Protein AF-A0A955ABB4-F1 (afdb_monomer)

Solvent-accessible surface area (backbone atoms only — not comparable to full-atom values): 10136 Å² total; per-residue (Å²): 139,84,82,80,80,80,77,80,78,90,58,86,78,62,59,58,61,59,52,51,52,52,50,52,53,51,53,52,53,27,60,78,69,73,53,79,80,78,79,90,65,92,52,73,69,40,54,40,47,53,31,38,75,61,35,61,40,72,63,52,74,65,59,46,48,54,60,71,69,53,81,56,95,56,49,65,59,53,50,52,52,42,53,72,68,35,80,91,29,33,62,46,25,9,51,37,50,14,54,54,48,41,36,71,63,38,44,88,63,53,42,76,49,98,84,48,67,30,29,56,68,18,31,33,52,42,37,24,56,36,50,57,65,65,54,56,64,70,56,55,50,50,45,34,79,66,44,67,62,29,22,43,78,92,46,80,62,54,25,22,40,21,19,43,49,39,39,56,38,67,74,62,78,54,76,85,126

Secondary structure (DSSP, 8-state):
------PPP--TTTHHHHHHHHHHHHHHHHHHTTPPPPPP--SHHHHHHHHHHHHSSPPPHHHHHHHHH---TTHHHHHHHHHHH-TTTHHHHHHHHHHHHHHHHHTTTTT-STT----HHHHHHHHHHHHHTT--HHHHHHHHHH--SBSSTTSTTB-TTHHHHHHHHHHHT----

Sequence (177 aa):
MSVSARAASPAVASENAQVELINTAMEQQWKELGLVPSPVEDGPKWCRRVFLDLIGRIPTFEEMREFAQDRDSKKREKLVDRLLNDPRYTEEFAEHWATLWSNVLIGRSGGNNRRSLINREGMGKYLRDCFARNKPYNQMVFELVTATGSTKPGEENFNGATNFLADKVNEENGTLA

Structure (mmCIF, N/CA/C/O backbone):
data_AF-A0A955ABB4-F1
#
_entry.id   AF-A0A955ABB4-F1
#
loop_
_atom_site.group_PDB
_atom_site.id
_atom_site.type_symbol
_atom_site.label_atom_id
_atom_site.label_alt_id
_atom_site.label_comp_id
_atom_site.label_asym_id
_atom_site.label_entity_id
_atom_site.label_seq_id
_atom_site.pdbx_PDB_ins_code
_atom_site.Cartn_x
_atom_site.Cartn_y
_atom_site.Cartn_z
_atom_site.occupancy
_atom_site.B_iso_or_equiv
_atom_site.auth_seq_id
_atom_site.auth_comp_id
_atom_site.auth_asym_id
_atom_site.auth_atom_id
_atom_site.pdbx_PDB_model_num
ATOM 1 N N . MET A 1 1 ? -17.663 -32.321 -20.541 1.00 37.41 1 MET A N 1
ATOM 2 C CA . MET A 1 1 ? -16.952 -31.055 -20.270 1.00 37.41 1 MET A CA 1
ATOM 3 C C . MET A 1 1 ? -17.284 -30.647 -18.846 1.00 37.41 1 MET A C 1
ATOM 5 O O . MET A 1 1 ? -18.391 -30.196 -18.598 1.00 37.41 1 MET A O 1
ATOM 9 N N . SER A 1 2 ? -16.393 -30.964 -17.907 1.00 29.23 2 SER A N 1
ATOM 10 C CA . SER A 1 2 ? -16.597 -30.741 -16.473 1.00 29.23 2 SER A CA 1
ATOM 11 C C . SER A 1 2 ? -15.983 -29.395 -16.099 1.00 29.23 2 SER A C 1
ATOM 13 O O . SER A 1 2 ? -14.775 -29.214 -16.249 1.00 29.23 2 SER A O 1
ATOM 15 N N . VAL A 1 3 ? -16.811 -28.438 -15.684 1.00 31.92 3 VAL A N 1
ATOM 16 C CA . VAL A 1 3 ? -16.348 -27.162 -15.131 1.00 31.92 3 VAL A CA 1
ATOM 17 C C . VAL A 1 3 ? -16.046 -27.412 -13.658 1.00 31.92 3 VAL A C 1
ATOM 19 O O . VAL A 1 3 ? -16.949 -27.611 -12.851 1.00 31.92 3 VAL A O 1
ATOM 22 N N . SER A 1 4 ? -14.755 -27.471 -13.340 1.00 29.64 4 SER A N 1
ATOM 23 C CA . SER A 1 4 ? -14.248 -27.623 -11.979 1.00 29.64 4 SER A CA 1
ATOM 24 C C . SER A 1 4 ? -14.640 -26.403 -11.142 1.00 29.64 4 SER A C 1
ATOM 26 O O . SER A 1 4 ? -14.245 -25.276 -11.446 1.00 29.64 4 SER A O 1
ATOM 28 N N . ALA A 1 5 ? -15.441 -26.630 -10.102 1.00 33.41 5 ALA A N 1
ATOM 29 C CA . ALA A 1 5 ? -15.767 -25.636 -9.093 1.00 33.41 5 ALA A CA 1
ATOM 30 C C . ALA A 1 5 ? -14.498 -25.292 -8.298 1.00 33.41 5 ALA A C 1
ATOM 32 O O . ALA A 1 5 ? -13.888 -26.153 -7.664 1.00 33.41 5 ALA A O 1
ATOM 33 N N . ARG A 1 6 ? -14.086 -24.022 -8.343 1.00 31.69 6 ARG A N 1
ATOM 34 C CA . ARG A 1 6 ? -12.966 -23.500 -7.556 1.00 31.69 6 ARG A CA 1
ATOM 35 C C . ARG A 1 6 ? -13.370 -23.523 -6.081 1.00 31.69 6 ARG A C 1
ATOM 37 O O . ARG A 1 6 ? -14.250 -22.771 -5.672 1.00 31.69 6 ARG A O 1
ATOM 44 N N . ALA A 1 7 ? -12.755 -24.419 -5.313 1.00 30.16 7 ALA A N 1
ATOM 45 C CA . ALA A 1 7 ? -12.926 -24.509 -3.870 1.00 30.16 7 ALA A CA 1
ATOM 46 C C . ALA A 1 7 ? -12.640 -23.145 -3.221 1.00 30.16 7 ALA A C 1
ATOM 48 O O . ALA A 1 7 ? -11.604 -22.531 -3.481 1.00 30.16 7 ALA A O 1
ATOM 49 N N . ALA A 1 8 ? -13.575 -22.668 -2.400 1.00 32.88 8 ALA A N 1
ATOM 50 C CA . ALA A 1 8 ? -13.353 -21.525 -1.529 1.00 32.88 8 ALA A CA 1
ATOM 51 C C . ALA A 1 8 ? -12.219 -21.862 -0.546 1.00 32.88 8 ALA A C 1
ATOM 53 O O . ALA A 1 8 ? -12.248 -22.914 0.096 1.00 32.88 8 ALA A O 1
ATOM 54 N N . SER A 1 9 ? -11.207 -20.996 -0.464 1.00 30.36 9 SER A N 1
ATOM 55 C CA . SER A 1 9 ? -10.069 -21.161 0.446 1.00 30.36 9 SER A CA 1
ATOM 56 C C . SER A 1 9 ? -10.525 -21.231 1.913 1.00 30.36 9 SER A C 1
ATOM 58 O O . SER A 1 9 ? -11.356 -20.419 2.325 1.00 30.36 9 SER A O 1
ATOM 60 N 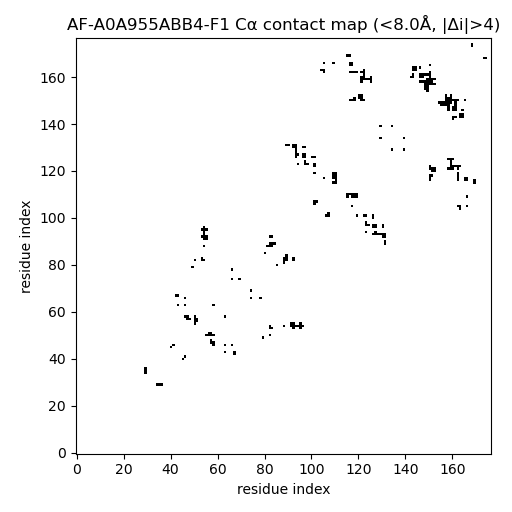N . PRO A 1 10 ? -9.955 -22.127 2.739 1.00 35.03 10 PRO A N 1
ATOM 61 C CA . PRO A 1 10 ? -10.269 -22.223 4.159 1.00 35.03 10 PRO A CA 1
ATOM 62 C C . PRO A 1 10 ? -9.415 -21.210 4.943 1.00 35.03 10 PRO A C 1
ATOM 64 O O . PRO A 1 10 ? -8.404 -21.580 5.525 1.00 35.03 10 PRO A O 1
ATOM 67 N N . ALA A 1 11 ? -9.756 -19.917 4.907 1.00 35.44 11 ALA A N 1
ATOM 68 C CA . ALA A 1 11 ? -8.858 -18.863 5.415 1.00 35.44 11 ALA A CA 1
ATOM 69 C C . ALA A 1 11 ? -9.166 -18.330 6.831 1.00 35.44 11 ALA A C 1
ATOM 71 O O . ALA A 1 11 ? -8.312 -17.689 7.428 1.00 35.44 11 ALA A O 1
ATOM 72 N N . VAL A 1 12 ? -10.334 -18.609 7.416 1.00 40.41 12 VAL A N 1
ATOM 73 C CA . VAL A 1 12 ? -10.788 -17.846 8.604 1.00 40.41 12 VAL A CA 1
ATOM 74 C C . VAL A 1 12 ? -10.204 -18.357 9.938 1.00 40.41 12 VAL A C 1
ATOM 76 O O . VAL A 1 12 ? -10.261 -17.666 10.946 1.00 40.41 12 VAL A O 1
ATOM 79 N N . ALA A 1 13 ? -9.604 -19.554 9.984 1.00 35.31 13 ALA A N 1
ATOM 80 C CA . ALA A 1 13 ? -9.057 -20.117 11.231 1.00 35.31 13 ALA A CA 1
ATOM 81 C C . ALA A 1 13 ? -7.543 -19.884 11.424 1.00 35.31 13 ALA A C 1
ATOM 83 O O . ALA A 1 13 ? -7.062 -19.929 12.553 1.00 35.31 13 ALA A O 1
ATOM 84 N N . SER A 1 14 ? -6.784 -19.631 10.349 1.00 45.84 14 SER A N 1
ATOM 85 C CA . SER A 1 14 ? -5.327 -19.419 10.412 1.00 45.84 14 SER A CA 1
ATOM 86 C C . SER A 1 14 ? -4.914 -17.965 10.667 1.00 45.84 14 SER A C 1
ATOM 88 O O . SER A 1 14 ? -3.774 -17.730 11.060 1.00 45.84 14 SER A O 1
ATOM 90 N N . GLU A 1 15 ? -5.816 -16.999 10.454 1.00 54.53 15 GLU A N 1
ATOM 91 C CA . GLU A 1 15 ? -5.548 -15.558 10.612 1.00 54.53 15 GLU A CA 1
ATOM 92 C C . GLU A 1 15 ? -5.140 -15.171 12.043 1.00 54.53 15 GLU A C 1
ATOM 94 O O . GLU A 1 15 ? -4.280 -14.312 12.223 1.00 54.53 15 GLU A O 1
ATOM 99 N N . ASN A 1 16 ? -5.654 -15.857 13.069 1.00 72.50 16 ASN A N 1
ATOM 100 C CA . ASN A 1 16 ? -5.371 -15.490 14.461 1.00 72.50 16 ASN A CA 1
ATOM 101 C C . ASN A 1 16 ? -3.955 -15.865 14.925 1.00 72.50 16 ASN A C 1
ATOM 103 O O . ASN A 1 16 ? -3.347 -15.101 15.665 1.00 72.50 16 ASN A O 1
ATOM 107 N N . ALA A 1 17 ? -3.379 -16.979 14.461 1.00 86.69 17 ALA A N 1
ATOM 108 C CA . ALA A 1 17 ? -2.094 -17.459 14.987 1.00 86.69 17 ALA A CA 1
ATOM 109 C C . ALA A 1 17 ? -0.910 -16.549 14.611 1.00 86.69 17 ALA A C 1
ATOM 111 O O . ALA A 1 17 ? -0.001 -16.329 15.410 1.00 86.69 17 ALA A O 1
ATOM 112 N N . GLN A 1 18 ? -0.915 -16.002 13.391 1.00 85.88 18 GLN A N 1
ATOM 113 C CA . GLN A 1 18 ? 0.129 -15.073 12.943 1.00 85.88 18 GLN A CA 1
ATOM 114 C C . GLN A 1 18 ? 0.007 -13.719 13.647 1.00 85.88 18 GLN A C 1
ATOM 116 O O . GLN A 1 18 ? 1.014 -13.147 14.062 1.00 85.88 18 GLN A O 1
ATOM 121 N N . VAL A 1 19 ? -1.223 -13.228 13.817 1.00 85.31 19 VAL A N 1
ATOM 122 C CA . VAL A 1 19 ? -1.500 -11.980 14.539 1.00 85.31 19 VAL A CA 1
ATOM 123 C C . VAL A 1 19 ? -1.091 -12.105 16.007 1.00 85.31 19 VAL A C 1
ATOM 125 O O . VAL A 1 19 ? -0.400 -11.231 16.525 1.00 85.31 19 VAL A O 1
ATOM 128 N N . GLU A 1 20 ? -1.442 -13.210 16.666 1.00 89.38 20 GLU A N 1
ATOM 129 C CA . GLU A 1 20 ? -1.032 -13.500 18.045 1.00 89.38 20 GLU A CA 1
ATOM 130 C C . GLU A 1 20 ? 0.491 -13.564 18.193 1.00 89.38 20 GLU A C 1
ATOM 132 O O . GLU A 1 20 ? 1.038 -13.001 19.145 1.00 89.38 20 GLU A O 1
ATOM 137 N N . LEU A 1 21 ? 1.188 -14.193 17.239 1.00 93.88 21 LEU A N 1
ATOM 138 C CA . LEU A 1 21 ? 2.649 -14.262 17.231 1.00 93.88 21 LEU A CA 1
ATOM 139 C C . LEU A 1 21 ? 3.278 -12.863 17.183 1.00 93.88 21 LEU A C 1
ATOM 141 O O . LEU A 1 21 ? 4.170 -12.561 17.978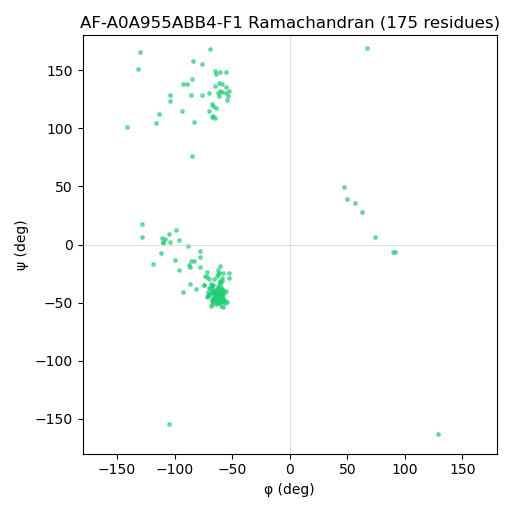 1.00 93.88 21 LEU A O 1
ATOM 145 N N . ILE A 1 22 ? 2.805 -12.008 16.271 1.00 90.31 22 ILE A N 1
ATOM 146 C CA . ILE A 1 22 ? 3.297 -10.632 16.127 1.00 90.31 22 ILE A CA 1
ATOM 147 C C . ILE A 1 22 ? 3.018 -9.833 17.403 1.00 90.31 22 ILE A C 1
ATOM 149 O O . ILE A 1 22 ? 3.931 -9.206 17.939 1.00 90.31 22 ILE A O 1
ATOM 153 N N . ASN A 1 23 ? 1.790 -9.896 17.926 1.00 89.75 23 ASN A N 1
ATOM 154 C CA . ASN A 1 23 ? 1.410 -9.185 19.147 1.00 89.75 23 ASN A CA 1
ATOM 155 C C . ASN A 1 23 ? 2.277 -9.612 20.335 1.00 89.75 23 ASN A C 1
ATOM 157 O O . ASN A 1 23 ? 2.811 -8.761 21.043 1.00 89.75 23 ASN A O 1
ATOM 161 N N . THR A 1 24 ? 2.499 -10.917 20.502 1.00 93.38 24 THR A N 1
ATOM 162 C CA . THR A 1 24 ? 3.341 -11.457 21.579 1.00 93.38 24 THR A CA 1
ATOM 163 C C . THR A 1 24 ? 4.779 -10.947 21.472 1.00 93.38 24 THR A C 1
ATOM 165 O O . THR A 1 24 ? 5.369 -10.538 22.473 1.00 93.38 24 THR A O 1
ATOM 168 N N . ALA A 1 25 ? 5.345 -10.921 20.260 1.00 94.50 25 ALA A N 1
ATOM 169 C CA . ALA A 1 25 ? 6.689 -10.394 20.034 1.00 94.50 25 ALA A CA 1
ATOM 170 C C . ALA A 1 25 ? 6.781 -8.892 20.363 1.00 94.50 25 ALA A C 1
ATOM 172 O O . ALA A 1 25 ? 7.741 -8.452 20.997 1.00 94.50 25 ALA A O 1
ATOM 173 N N . MET A 1 26 ? 5.766 -8.106 19.987 1.00 93.00 26 MET A N 1
ATOM 174 C CA . MET A 1 26 ? 5.707 -6.678 20.310 1.00 93.00 26 MET A CA 1
ATOM 175 C C . MET A 1 26 ? 5.590 -6.428 21.817 1.00 93.00 26 MET A C 1
ATOM 177 O O . MET A 1 26 ? 6.308 -5.588 22.358 1.00 93.00 26 MET A O 1
ATOM 181 N N . GLU A 1 27 ? 4.731 -7.176 22.509 1.00 92.94 27 GLU A N 1
ATOM 182 C CA . GLU A 1 27 ? 4.563 -7.071 23.960 1.00 92.94 27 GLU A CA 1
ATOM 183 C C . GLU A 1 27 ? 5.845 -7.409 24.717 1.00 92.94 27 GLU A C 1
ATOM 185 O O . GLU A 1 27 ? 6.185 -6.739 25.696 1.00 92.94 27 GLU A O 1
ATOM 190 N N . GLN A 1 28 ? 6.571 -8.430 24.261 1.00 95.06 28 GLN A N 1
ATOM 191 C CA . GLN A 1 28 ? 7.861 -8.797 24.830 1.00 95.06 28 GLN A CA 1
ATOM 192 C C . GLN A 1 28 ? 8.866 -7.647 24.688 1.00 95.06 28 GLN A C 1
ATOM 194 O O . GLN A 1 28 ? 9.473 -7.230 25.676 1.00 95.06 28 GLN A O 1
ATOM 199 N N . GLN A 1 29 ? 8.963 -7.063 23.491 1.00 95.50 29 GLN A N 1
ATOM 200 C CA . GLN A 1 29 ? 9.850 -5.931 23.232 1.00 95.50 29 GLN A CA 1
ATOM 201 C C . GLN A 1 29 ? 9.501 -4.709 24.095 1.00 95.50 29 GLN A C 1
ATOM 203 O O . GLN A 1 29 ? 10.394 -4.016 24.586 1.00 95.50 29 GLN A O 1
ATOM 208 N N . TRP A 1 30 ? 8.211 -4.432 24.306 1.00 95.12 30 TRP A N 1
ATOM 209 C CA . TRP A 1 30 ? 7.771 -3.333 25.168 1.00 95.12 30 TRP A CA 1
ATOM 210 C C . TRP A 1 30 ? 8.158 -3.548 26.628 1.00 95.12 30 TRP A C 1
ATOM 212 O O . TRP A 1 30 ? 8.627 -2.605 27.265 1.00 95.12 30 TRP A O 1
ATOM 222 N N . LYS A 1 31 ? 8.023 -4.775 27.146 1.00 95.38 31 LYS A N 1
ATOM 223 C CA . LYS A 1 31 ? 8.438 -5.116 28.516 1.00 95.38 31 LYS A CA 1
ATOM 224 C C . LYS A 1 31 ? 9.936 -4.910 28.716 1.00 95.38 31 LYS A C 1
ATOM 226 O O . LYS A 1 31 ? 10.329 -4.301 29.706 1.00 95.38 31 LYS A O 1
ATOM 231 N N . GLU A 1 32 ? 10.754 -5.365 27.771 1.00 96.56 32 GLU A N 1
ATOM 232 C CA . GLU A 1 32 ? 12.215 -5.208 27.821 1.00 96.56 32 GLU A CA 1
ATOM 233 C C . GLU A 1 32 ? 12.651 -3.739 27.809 1.00 96.56 32 GLU A C 1
ATOM 235 O O . GLU A 1 32 ? 13.601 -3.365 28.493 1.00 96.56 32 GLU A O 1
ATOM 240 N N . LEU A 1 33 ? 11.928 -2.895 27.071 1.00 96.75 33 LEU A N 1
ATOM 241 C CA . LEU A 1 33 ? 12.200 -1.460 26.976 1.00 96.75 33 LEU A CA 1
ATOM 242 C C . LEU A 1 33 ? 11.495 -0.625 28.061 1.00 96.75 33 LEU A C 1
ATOM 244 O O . LEU A 1 33 ? 11.647 0.596 28.074 1.00 96.75 33 LEU A O 1
ATOM 248 N N . GLY A 1 34 ? 10.710 -1.243 28.952 1.00 95.75 34 GLY A N 1
ATOM 249 C CA . GLY A 1 34 ? 9.922 -0.533 29.966 1.00 95.75 34 GLY A CA 1
ATOM 250 C C . GLY A 1 34 ? 8.859 0.405 29.379 1.00 95.75 34 GLY A C 1
ATOM 251 O O . GLY A 1 34 ? 8.520 1.418 29.992 1.00 95.75 34 GLY A O 1
ATOM 252 N N . LEU A 1 35 ? 8.353 0.105 28.180 1.00 95.31 35 LEU A N 1
ATOM 253 C CA . LEU A 1 35 ? 7.370 0.921 27.472 1.00 95.31 35 LEU A CA 1
ATOM 254 C C . LEU A 1 35 ? 5.943 0.513 27.842 1.00 95.31 35 LEU A C 1
ATOM 256 O O . LEU A 1 35 ? 5.607 -0.669 27.894 1.00 95.31 35 LEU A O 1
ATOM 260 N N . VAL A 1 36 ? 5.081 1.512 28.036 1.00 91.56 36 VAL A N 1
ATOM 261 C CA . VAL A 1 36 ? 3.643 1.314 28.252 1.00 91.56 36 VAL A CA 1
ATOM 262 C C . VAL A 1 36 ? 2.896 1.666 26.963 1.00 91.56 36 VAL A C 1
ATOM 264 O O . VAL A 1 36 ? 3.034 2.794 26.478 1.00 91.56 36 VAL A O 1
ATOM 267 N N . PRO A 1 37 ? 2.103 0.741 26.395 1.00 87.25 37 PRO A N 1
ATOM 268 C CA . PRO A 1 37 ? 1.315 1.013 25.199 1.00 87.25 37 PRO A CA 1
ATOM 269 C C . PRO A 1 37 ? 0.309 2.136 25.424 1.00 87.25 37 PRO A C 1
ATOM 271 O O . PRO A 1 37 ? -0.236 2.314 26.514 1.00 87.25 37 PRO A O 1
ATOM 274 N N . SER A 1 38 ? 0.028 2.885 24.361 1.00 86.38 38 SER A N 1
ATOM 275 C CA . SER A 1 38 ? -1.033 3.888 24.411 1.00 86.38 38 SER A CA 1
ATOM 276 C C . SER A 1 38 ? -2.400 3.225 24.625 1.00 86.38 38 SER A C 1
ATOM 278 O O . SER A 1 38 ? -2.630 2.138 24.089 1.00 86.38 38 SER A O 1
ATOM 280 N N . PRO A 1 39 ? -3.332 3.887 25.336 1.00 86.38 39 PRO A N 1
ATOM 281 C CA . PRO A 1 39 ? -4.709 3.425 25.426 1.00 86.38 39 PRO A CA 1
ATOM 282 C C . PRO A 1 39 ? -5.328 3.247 24.041 1.00 86.38 39 PRO A C 1
ATOM 284 O O . PRO A 1 39 ? -5.015 3.990 23.103 1.00 86.38 39 PRO A O 1
ATOM 287 N N . VAL A 1 40 ? -6.236 2.280 23.931 1.00 82.94 40 VAL A N 1
ATOM 288 C CA . VAL A 1 40 ? -6.967 2.037 22.690 1.00 82.94 40 VAL A CA 1
ATOM 289 C C . VAL A 1 40 ? -7.809 3.274 22.353 1.00 82.94 40 VAL A C 1
ATOM 291 O O . VAL A 1 40 ? -8.508 3.822 23.203 1.00 82.94 40 VAL A O 1
ATOM 294 N N . GLU A 1 41 ? -7.709 3.740 21.110 1.00 84.88 41 GLU A N 1
ATOM 295 C CA . GLU A 1 41 ? -8.440 4.899 20.598 1.00 84.88 41 GLU A CA 1
ATOM 296 C C . GLU A 1 41 ? -9.433 4.425 19.540 1.00 84.88 41 GLU A C 1
ATOM 298 O O . GLU A 1 41 ? -9.019 3.983 18.474 1.00 84.88 41 GLU A O 1
ATOM 303 N N . ASP A 1 42 ? -10.731 4.508 19.822 1.00 77.94 42 ASP A N 1
ATOM 304 C CA . ASP A 1 42 ? -11.804 3.949 18.976 1.00 77.94 42 ASP A CA 1
ATOM 305 C C . ASP A 1 42 ? -12.614 5.037 18.245 1.00 77.94 42 ASP A C 1
ATOM 307 O O . ASP A 1 42 ? -13.620 4.754 17.583 1.00 77.94 42 ASP A O 1
ATOM 311 N N . GLY A 1 43 ? -12.197 6.296 18.387 1.00 87.25 43 GLY A N 1
ATOM 312 C CA . GLY A 1 43 ? -12.914 7.471 17.924 1.00 87.25 43 GLY A CA 1
ATOM 313 C C . GLY A 1 43 ? -12.325 8.119 16.664 1.00 87.25 43 GLY A C 1
ATOM 314 O O . GLY A 1 43 ? -11.661 7.473 15.846 1.00 87.25 43 GLY A O 1
ATOM 315 N N . PRO A 1 44 ? -12.557 9.432 16.481 1.00 91.62 44 PRO A N 1
ATOM 316 C CA . PRO A 1 44 ? -12.172 10.161 15.269 1.00 91.62 44 PRO A CA 1
ATOM 317 C C . PRO A 1 44 ? -10.672 10.128 14.959 1.00 91.62 44 PRO A C 1
ATOM 319 O O . PRO A 1 44 ? -10.277 10.145 13.793 1.00 91.62 44 PRO A O 1
ATOM 322 N N . LYS A 1 45 ? -9.821 10.056 15.991 1.00 93.38 45 LYS A N 1
ATOM 323 C CA . LYS A 1 45 ? -8.365 9.986 15.812 1.00 93.38 45 LYS A CA 1
ATOM 324 C C . LYS A 1 45 ? -7.944 8.684 15.134 1.00 93.38 45 LYS A C 1
ATOM 326 O O . LYS A 1 45 ? -7.055 8.717 14.287 1.00 93.38 45 LYS A O 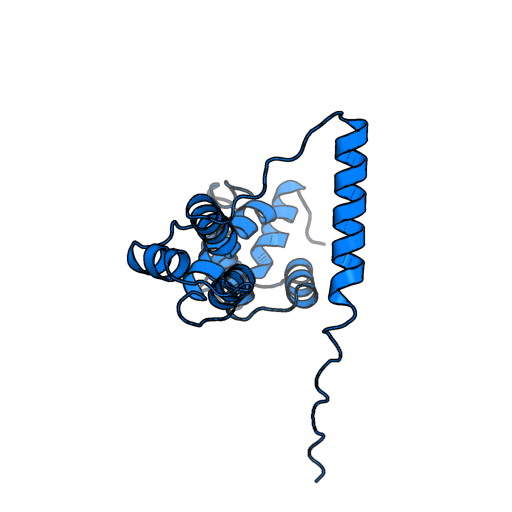1
ATOM 331 N N . TRP A 1 46 ? -8.580 7.566 15.481 1.00 94.75 46 TRP A N 1
ATOM 332 C CA . TRP A 1 46 ? -8.311 6.276 14.849 1.00 94.75 46 TRP A CA 1
ATOM 333 C C . TRP A 1 46 ? -8.754 6.267 13.396 1.00 94.75 46 TRP A C 1
ATOM 335 O O . TRP A 1 46 ? -7.954 5.933 12.531 1.00 94.75 46 TRP A O 1
ATOM 345 N N . CYS A 1 47 ? -9.967 6.754 13.118 1.00 96.50 47 CYS A N 1
ATOM 346 C CA . CYS A 1 47 ? -10.461 6.894 11.749 1.00 96.50 47 CYS A CA 1
ATOM 347 C C . CYS A 1 47 ? -9.483 7.708 10.890 1.00 96.50 47 CYS A C 1
ATOM 349 O O . CYS A 1 47 ? -9.033 7.246 9.845 1.00 96.50 47 CYS A O 1
ATOM 351 N N . ARG A 1 48 ? -9.042 8.874 11.382 1.00 96.75 48 ARG A N 1
ATOM 352 C CA . ARG A 1 48 ? -8.059 9.699 10.669 1.00 96.75 48 ARG A CA 1
ATOM 353 C C . ARG A 1 48 ? -6.740 8.965 10.396 1.00 96.75 48 ARG A C 1
ATOM 355 O O . ARG A 1 48 ? -6.170 9.174 9.331 1.00 96.75 48 ARG A O 1
ATOM 362 N N . ARG A 1 49 ? -6.233 8.168 11.345 1.00 96.12 49 ARG A N 1
ATOM 363 C CA . ARG A 1 49 ? -4.988 7.397 11.167 1.00 96.12 49 ARG A CA 1
ATOM 364 C C . ARG A 1 49 ? -5.139 6.366 10.055 1.00 96.12 49 ARG A C 1
ATOM 366 O O . ARG A 1 49 ? -4.370 6.406 9.111 1.00 96.12 49 ARG A O 1
ATOM 373 N N . VAL A 1 50 ? -6.195 5.558 10.101 1.00 96.94 50 VAL A N 1
ATOM 374 C CA . VAL A 1 50 ? -6.432 4.502 9.104 1.00 96.94 50 VAL A CA 1
ATOM 375 C C . VAL A 1 50 ? -6.551 5.064 7.687 1.00 96.94 50 VAL A C 1
ATOM 377 O O . VAL A 1 50 ? -5.974 4.512 6.760 1.00 96.94 50 VAL A O 1
ATOM 380 N N . PHE A 1 51 ? -7.244 6.188 7.510 1.00 98.12 51 PHE A N 1
ATOM 381 C CA . PHE A 1 51 ? -7.337 6.853 6.207 1.00 98.12 51 PHE A CA 1
ATOM 382 C C . PHE A 1 51 ? -5.971 7.313 5.676 1.00 98.12 51 PHE A C 1
ATOM 384 O O . PHE A 1 51 ? -5.659 7.105 4.503 1.00 98.12 51 PHE A O 1
ATOM 391 N N . LEU A 1 52 ? -5.138 7.896 6.541 1.00 97.69 52 LEU A N 1
ATOM 392 C CA . LEU A 1 52 ? -3.793 8.319 6.157 1.00 97.69 52 LEU A CA 1
ATOM 393 C C . LEU A 1 52 ? -2.882 7.135 5.850 1.00 97.69 52 LEU A C 1
ATOM 395 O O . LEU A 1 52 ? -2.125 7.206 4.889 1.00 97.69 52 LEU A O 1
ATOM 399 N N . ASP A 1 53 ? -2.968 6.077 6.651 1.00 96.69 53 ASP A N 1
ATOM 400 C CA . ASP A 1 53 ? -2.094 4.912 6.545 1.00 96.69 53 ASP A CA 1
ATOM 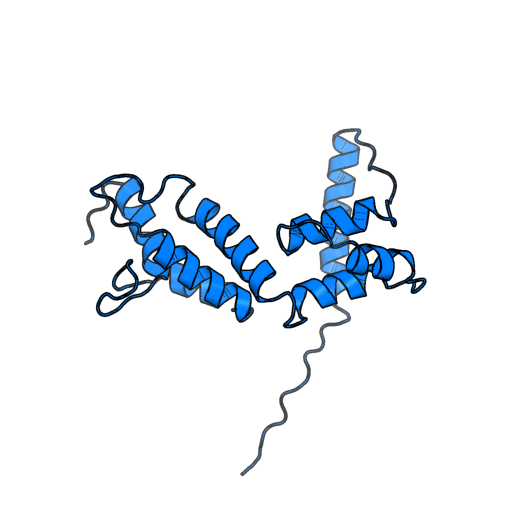401 C C . ASP A 1 53 ? -2.451 4.033 5.338 1.00 96.69 53 ASP A C 1
ATOM 403 O O . ASP A 1 53 ? -1.565 3.444 4.726 1.00 96.69 53 ASP A O 1
ATOM 407 N N . LEU A 1 54 ? -3.739 3.926 4.985 1.00 97.06 54 LEU A N 1
ATOM 408 C CA . LEU A 1 54 ? -4.182 3.052 3.895 1.00 97.06 54 LEU A CA 1
ATOM 409 C C . LEU A 1 54 ? -4.262 3.757 2.543 1.00 97.06 54 LEU A C 1
ATOM 411 O O . LEU A 1 54 ? -3.889 3.153 1.539 1.00 97.06 54 LEU A O 1
ATOM 415 N N . ILE A 1 55 ? -4.753 5.000 2.501 1.00 97.25 55 ILE A N 1
ATOM 416 C CA . ILE A 1 55 ? -5.028 5.710 1.240 1.00 97.25 55 ILE A CA 1
ATOM 417 C C . ILE A 1 55 ? -4.390 7.104 1.165 1.00 97.25 55 ILE A C 1
ATOM 419 O O . ILE A 1 55 ? -4.647 7.857 0.230 1.00 97.25 55 ILE A O 1
ATOM 423 N N . GLY A 1 56 ? -3.562 7.487 2.141 1.00 96.44 56 GLY A N 1
ATOM 424 C CA . GLY A 1 56 ? -2.719 8.681 2.043 1.00 96.44 56 GLY A CA 1
ATOM 425 C C . GLY A 1 56 ? -3.414 10.033 2.193 1.00 96.44 56 GLY A C 1
ATOM 426 O O . GLY A 1 56 ? -2.762 11.065 2.025 1.00 96.44 56 GLY A O 1
ATOM 427 N N . ARG A 1 57 ? -4.707 10.070 2.529 1.00 96.94 57 ARG A N 1
ATOM 428 C CA . ARG A 1 57 ? -5.466 11.313 2.755 1.00 96.94 57 ARG A CA 1
ATOM 429 C C . ARG A 1 57 ? -6.222 11.277 4.073 1.00 96.94 57 ARG A C 1
ATOM 431 O O . ARG A 1 57 ? -6.385 10.231 4.679 1.00 96.94 57 ARG A O 1
ATOM 438 N N . ILE A 1 58 ? -6.695 12.431 4.531 1.00 97.38 58 ILE A N 1
ATOM 439 C CA . ILE A 1 58 ? -7.636 12.484 5.658 1.00 97.38 58 ILE A CA 1
ATOM 440 C C . ILE A 1 58 ? -9.052 12.081 5.194 1.00 97.38 58 ILE A C 1
ATOM 442 O O . ILE A 1 58 ? -9.365 12.233 4.007 1.00 97.38 58 ILE A O 1
ATOM 446 N N . PRO A 1 59 ? -9.916 11.584 6.100 1.00 97.50 59 PRO A N 1
ATOM 447 C CA . PRO A 1 59 ? -11.316 11.329 5.773 1.00 97.50 59 PRO A CA 1
ATOM 448 C C . PRO A 1 59 ? -12.053 12.633 5.458 1.00 97.50 59 PRO A C 1
ATOM 450 O O . PRO A 1 59 ? -11.754 13.684 6.038 1.00 97.50 59 PRO A O 1
ATOM 453 N N . THR A 1 60 ? -13.052 12.556 4.583 1.00 97.50 60 THR A N 1
ATOM 454 C CA . THR A 1 60 ? -14.013 13.642 4.378 1.00 97.50 60 THR A CA 1
ATOM 455 C C . THR A 1 60 ? -14.924 13.794 5.598 1.00 97.50 60 THR A C 1
ATOM 457 O O . THR A 1 60 ? -14.978 12.942 6.493 1.00 97.50 60 THR A O 1
ATOM 460 N N . PHE A 1 61 ? -15.674 14.897 5.644 1.00 96.94 61 PHE A N 1
ATOM 461 C CA . PHE A 1 61 ? -16.658 15.117 6.702 1.00 96.94 61 PHE A CA 1
ATOM 462 C C . PHE A 1 61 ? -17.716 14.003 6.746 1.00 96.94 61 PHE A C 1
ATOM 464 O O . PHE A 1 61 ? -18.069 13.533 7.826 1.00 96.94 61 PHE A O 1
ATOM 471 N N . GLU A 1 62 ? -18.193 13.558 5.583 1.00 97.00 62 GLU A N 1
ATOM 472 C CA . GLU A 1 62 ? -19.196 12.497 5.465 1.00 97.00 62 GLU A CA 1
ATOM 473 C C . GLU A 1 62 ? -18.639 11.151 5.930 1.00 97.00 62 GLU A C 1
ATOM 475 O O . GLU A 1 62 ? -19.249 10.509 6.780 1.00 97.00 62 GLU A O 1
ATOM 480 N N . GLU A 1 63 ? -17.440 10.775 5.481 1.00 96.81 63 GLU A N 1
ATOM 481 C CA . GLU A 1 63 ? -16.771 9.534 5.892 1.00 96.81 63 GLU A CA 1
ATOM 482 C C . GLU A 1 63 ? -16.536 9.484 7.408 1.00 96.81 63 GLU A C 1
ATOM 484 O O . GLU A 1 63 ? -16.761 8.457 8.058 1.00 96.81 63 GLU A O 1
ATOM 489 N N . MET A 1 64 ? -16.115 10.609 7.995 1.00 96.56 64 MET A N 1
ATOM 490 C CA . MET A 1 64 ? -15.921 10.710 9.439 1.00 96.56 64 MET A CA 1
ATOM 491 C C . MET A 1 64 ? -17.251 10.631 10.192 1.00 96.56 64 MET A C 1
ATOM 493 O O . MET A 1 64 ? -17.324 9.976 11.235 1.00 96.56 64 MET A O 1
ATOM 497 N N . ARG A 1 65 ? -18.302 11.280 9.678 1.00 95.94 65 ARG A N 1
ATOM 498 C CA . ARG A 1 65 ? -19.640 11.239 10.273 1.00 95.94 65 ARG A CA 1
ATOM 499 C C . ARG A 1 65 ? -20.217 9.828 10.238 1.00 95.94 65 ARG A C 1
ATOM 501 O O . ARG A 1 65 ? -20.722 9.379 11.262 1.00 95.94 65 ARG A O 1
ATOM 508 N N . GLU A 1 66 ? -20.104 9.135 9.109 1.00 94.94 66 GLU A N 1
ATOM 509 C CA . GLU A 1 66 ? -20.518 7.737 8.967 1.00 94.94 66 GLU A CA 1
ATOM 510 C C . GLU A 1 66 ? -19.818 6.854 10.004 1.00 94.94 66 GLU A C 1
ATOM 512 O O . GLU A 1 66 ? -20.481 6.144 10.759 1.00 94.94 66 GLU A O 1
ATOM 517 N N . PHE A 1 67 ? -18.490 6.959 10.120 1.00 95.75 67 PHE A N 1
ATOM 518 C CA . PHE A 1 67 ? -17.729 6.174 11.094 1.00 95.75 67 PHE A CA 1
ATOM 519 C C . PHE A 1 67 ? -18.103 6.495 12.550 1.00 95.75 67 PHE A C 1
ATOM 521 O O . PHE A 1 67 ? -18.150 5.606 13.401 1.00 95.75 67 PHE A O 1
ATOM 528 N N . ALA A 1 68 ? -18.363 7.768 12.860 1.00 93.94 68 ALA A N 1
ATOM 529 C CA . ALA A 1 68 ? -18.747 8.195 14.203 1.00 93.94 68 ALA A CA 1
ATOM 530 C C . ALA A 1 68 ? -20.159 7.728 14.595 1.00 93.94 68 ALA A C 1
ATOM 532 O O . ALA A 1 68 ? -20.434 7.534 15.780 1.00 93.94 68 ALA A O 1
ATOM 533 N N . GLN A 1 69 ? -21.053 7.571 13.617 1.00 94.88 69 GLN A N 1
ATOM 534 C CA . GLN A 1 69 ? -22.429 7.124 13.828 1.00 94.88 69 GLN A CA 1
ATOM 535 C C . GLN A 1 69 ? -22.567 5.597 13.842 1.00 94.88 69 GLN A C 1
ATOM 537 O O . GLN A 1 69 ? -23.547 5.094 14.396 1.00 94.88 69 GLN A O 1
ATOM 542 N N . ASP A 1 70 ? -21.597 4.865 13.289 1.00 93.94 70 ASP A N 1
ATOM 543 C CA . ASP A 1 70 ? -21.578 3.407 13.328 1.00 93.94 70 ASP A CA 1
ATOM 544 C C . ASP A 1 70 ? -21.355 2.886 14.762 1.00 93.94 70 ASP A C 1
ATOM 546 O O . ASP A 1 70 ? -20.362 3.197 15.433 1.00 93.94 70 ASP A O 1
ATOM 550 N N . ARG A 1 71 ? -22.321 2.094 15.238 1.00 93.31 71 ARG A N 1
ATOM 551 C CA . ARG A 1 71 ? -22.329 1.453 16.564 1.00 93.31 71 ARG A CA 1
ATOM 552 C C . ARG A 1 71 ? -22.001 -0.035 16.502 1.00 93.31 71 ARG A C 1
ATOM 554 O O . ARG A 1 71 ? -22.037 -0.699 17.536 1.00 93.31 71 ARG A O 1
ATOM 561 N N . ASP A 1 72 ? -21.715 -0.562 15.318 1.00 93.25 72 ASP A N 1
ATOM 562 C CA . ASP A 1 72 ? -21.323 -1.950 15.151 1.00 93.25 72 ASP A CA 1
ATOM 563 C C . ASP A 1 72 ? -19.974 -2.210 15.836 1.00 93.25 72 ASP A C 1
ATOM 565 O O . ASP A 1 72 ? -19.025 -1.427 15.714 1.00 93.25 72 ASP A O 1
ATOM 569 N N . SER A 1 73 ? -19.872 -3.330 16.553 1.00 90.12 73 SER A N 1
ATOM 570 C CA . SER A 1 73 ? -18.631 -3.741 17.215 1.00 90.12 73 SER A CA 1
ATOM 571 C C . SER A 1 73 ? -17.494 -3.999 16.220 1.00 90.12 73 SER A C 1
ATOM 573 O O . SER A 1 73 ? -16.328 -3.876 16.586 1.00 90.12 73 SER A O 1
ATOM 575 N N . LYS A 1 74 ? -17.822 -4.275 14.953 1.00 91.94 74 LYS A N 1
ATOM 576 C CA . LYS A 1 74 ? -16.896 -4.503 13.837 1.00 91.94 74 LYS A CA 1
ATOM 577 C C . LYS A 1 74 ? -16.692 -3.284 12.938 1.00 91.94 74 LYS A C 1
ATOM 579 O O . LYS A 1 74 ? -16.113 -3.410 11.862 1.00 91.94 74 LYS A O 1
ATOM 584 N N . LYS A 1 75 ? -17.125 -2.083 13.337 1.00 93.75 75 LYS A N 1
ATOM 585 C CA . LYS A 1 75 ? -16.992 -0.865 12.505 1.00 93.75 75 LYS A CA 1
ATOM 586 C C . LYS A 1 75 ? -15.563 -0.590 12.007 1.00 93.75 75 LYS A C 1
ATOM 588 O O . LYS A 1 75 ? -15.377 -0.001 10.947 1.00 93.75 75 LYS A O 1
ATOM 593 N N . ARG A 1 76 ? -14.544 -1.020 12.764 1.00 93.06 76 ARG A N 1
ATOM 594 C CA . ARG A 1 76 ? -13.128 -0.902 12.386 1.00 93.06 76 ARG A CA 1
ATOM 595 C C . ARG A 1 76 ? -12.765 -1.802 11.213 1.00 93.06 76 ARG A C 1
ATOM 597 O O . ARG A 1 76 ? -12.229 -1.308 10.228 1.00 93.06 76 ARG A O 1
ATOM 604 N N . GLU A 1 77 ? -13.087 -3.087 11.334 1.00 93.56 77 GLU A N 1
ATOM 605 C CA . GLU A 1 77 ? -12.886 -4.097 10.289 1.00 93.56 77 GLU A CA 1
ATOM 606 C C . GLU A 1 77 ? -13.602 -3.651 9.015 1.00 93.56 77 GLU A C 1
ATOM 608 O O . GLU A 1 77 ? -12.978 -3.512 7.972 1.00 93.56 77 GLU A O 1
ATOM 613 N N . LYS A 1 78 ? -14.872 -3.246 9.141 1.00 94.69 78 LYS A N 1
ATOM 614 C CA . LYS A 1 78 ? -15.663 -2.728 8.018 1.00 94.69 78 LYS A CA 1
ATOM 615 C C . LYS A 1 78 ? -15.037 -1.507 7.350 1.00 94.69 78 LYS A C 1
ATOM 617 O O . LYS A 1 78 ? -15.101 -1.390 6.128 1.00 94.69 78 LYS A O 1
ATOM 622 N N . LEU A 1 79 ? -14.468 -0.574 8.123 1.00 96.00 79 LEU A N 1
ATOM 623 C CA . LEU A 1 79 ? -13.801 0.590 7.542 1.00 96.00 79 LEU A CA 1
ATOM 624 C C . LEU A 1 79 ? -12.561 0.170 6.749 1.00 96.00 79 LEU A C 1
ATOM 626 O O . LEU A 1 79 ? -12.388 0.642 5.629 1.00 96.00 79 LEU A O 1
ATOM 630 N N . VAL A 1 80 ? -11.720 -0.693 7.322 1.00 96.38 80 VAL A N 1
ATOM 631 C CA . VAL A 1 80 ? -10.504 -1.193 6.665 1.00 96.38 80 VAL A CA 1
ATOM 632 C C . VAL A 1 80 ? -10.869 -1.958 5.394 1.00 96.38 80 VAL A C 1
ATOM 634 O O . VAL A 1 80 ? -10.359 -1.629 4.326 1.00 96.38 80 VAL A O 1
ATOM 637 N N . ASP A 1 81 ? -11.820 -2.888 5.476 1.00 95.56 81 ASP A N 1
ATOM 638 C CA . ASP A 1 81 ? -12.300 -3.666 4.331 1.00 95.56 81 ASP A CA 1
ATOM 639 C C . ASP A 1 81 ? -12.822 -2.766 3.215 1.00 95.56 81 ASP A C 1
ATOM 641 O O . ASP A 1 81 ? -12.536 -3.000 2.040 1.00 95.56 81 ASP A O 1
ATOM 645 N N . ARG A 1 82 ? -13.562 -1.713 3.579 1.00 95.56 82 ARG A N 1
ATOM 646 C CA . ARG A 1 82 ? -14.066 -0.721 2.633 1.00 95.56 82 ARG A CA 1
ATOM 647 C C . ARG A 1 82 ? -12.921 0.034 1.956 1.00 95.56 82 ARG A C 1
ATOM 649 O O . ARG A 1 82 ? -12.931 0.141 0.738 1.00 95.56 82 ARG A O 1
ATOM 656 N N . LEU A 1 83 ? -11.937 0.526 2.706 1.00 97.00 83 LEU A N 1
ATOM 657 C CA . LEU A 1 83 ? -10.805 1.270 2.137 1.00 97.00 83 LEU A CA 1
ATOM 658 C C . LEU A 1 83 ? -9.910 0.412 1.232 1.00 97.00 83 LEU A C 1
ATOM 660 O O . LEU A 1 83 ? -9.317 0.943 0.299 1.00 97.00 83 LEU A O 1
ATOM 664 N N . LEU A 1 84 ? -9.815 -0.893 1.497 1.00 94.75 84 LEU A N 1
ATOM 665 C CA . LEU A 1 84 ? -8.982 -1.813 0.719 1.00 94.75 84 LEU A CA 1
ATOM 666 C C . LEU A 1 84 ? -9.688 -2.388 -0.516 1.00 94.75 84 LEU A C 1
ATOM 668 O O . LEU A 1 84 ? -9.027 -2.648 -1.518 1.00 94.75 84 LEU A O 1
ATOM 672 N N . ASN A 1 85 ? -11.004 -2.619 -0.451 1.00 92.81 85 ASN A N 1
ATOM 673 C CA . ASN A 1 85 ? -11.711 -3.414 -1.464 1.00 92.81 85 ASN A CA 1
ATOM 674 C C . ASN A 1 85 ? -12.804 -2.658 -2.228 1.00 92.81 85 ASN A C 1
ATOM 676 O O . ASN A 1 85 ? -13.254 -3.141 -3.268 1.00 92.81 85 ASN A O 1
ATOM 680 N N . ASP A 1 86 ? -13.280 -1.514 -1.732 1.00 95.19 86 ASP A N 1
ATOM 681 C CA . ASP A 1 86 ? -14.326 -0.762 -2.423 1.00 95.19 86 ASP A CA 1
ATOM 682 C C . ASP A 1 86 ? -13.728 -0.006 -3.627 1.00 95.19 86 ASP A C 1
ATOM 684 O O . ASP A 1 86 ? -12.765 0.751 -3.451 1.00 95.19 86 ASP A O 1
ATOM 688 N N . PRO A 1 87 ? -14.308 -0.144 -4.838 1.00 95.06 87 PRO A N 1
ATOM 689 C CA . PRO A 1 87 ? -13.847 0.552 -6.041 1.00 95.06 87 PRO A CA 1
ATOM 690 C C . PRO A 1 87 ? -13.718 2.070 -5.887 1.00 95.06 87 PRO A C 1
ATOM 692 O O . PRO A 1 87 ? -12.943 2.695 -6.606 1.00 95.06 87 PRO A O 1
ATOM 695 N N . ARG A 1 88 ? -14.465 2.672 -4.949 1.00 95.44 88 ARG A N 1
ATOM 696 C CA . ARG A 1 88 ? -14.389 4.106 -4.642 1.00 95.44 88 ARG A CA 1
ATOM 697 C C . ARG A 1 88 ? -13.026 4.557 -4.128 1.00 95.44 88 ARG A C 1
ATOM 699 O O . ARG A 1 88 ? -12.739 5.733 -4.278 1.00 95.44 88 ARG A O 1
ATOM 706 N N . TYR A 1 89 ? -12.246 3.659 -3.520 1.00 96.94 89 TYR A N 1
ATOM 707 C CA . TYR A 1 89 ? -10.955 3.965 -2.892 1.00 96.94 89 TYR A CA 1
ATOM 708 C C . TYR A 1 89 ? -9.759 3.350 -3.620 1.00 96.94 89 TYR A C 1
ATOM 710 O O . TYR A 1 89 ? -8.614 3.620 -3.258 1.00 96.94 89 TYR A O 1
ATOM 718 N N . THR A 1 90 ? -9.997 2.502 -4.627 1.00 96.50 90 THR A N 1
ATOM 719 C CA . THR A 1 90 ? -8.939 1.742 -5.309 1.00 96.50 90 THR A CA 1
ATOM 720 C C . THR A 1 90 ? -7.875 2.648 -5.913 1.00 96.50 90 THR A C 1
ATOM 722 O O . THR A 1 90 ? -6.691 2.326 -5.843 1.00 96.50 90 THR A O 1
ATOM 725 N N . GLU A 1 91 ? -8.275 3.785 -6.480 1.00 96.31 91 GLU A N 1
ATOM 726 C CA . GLU A 1 91 ? -7.330 4.713 -7.096 1.00 96.31 91 GLU A CA 1
ATOM 727 C C . GLU A 1 91 ? -6.487 5.448 -6.053 1.00 96.31 91 GLU A C 1
ATOM 729 O O . GLU A 1 91 ? -5.265 5.479 -6.198 1.00 96.31 91 GLU A O 1
ATOM 734 N N . GLU A 1 92 ? -7.087 5.959 -4.969 1.00 97.12 92 GLU A N 1
ATOM 735 C CA . GLU A 1 92 ? -6.312 6.591 -3.892 1.00 97.12 92 GLU A CA 1
ATOM 736 C C . GLU A 1 92 ? -5.379 5.593 -3.199 1.00 97.12 92 GLU A C 1
ATOM 738 O O . GLU A 1 92 ? -4.222 5.914 -2.926 1.00 97.12 92 GLU A O 1
ATOM 743 N N . PHE A 1 93 ? -5.852 4.366 -2.956 1.00 97.81 93 PHE A N 1
ATOM 744 C CA . PHE A 1 93 ? -5.029 3.280 -2.431 1.00 97.81 93 PHE A CA 1
ATOM 745 C C . PHE A 1 93 ? -3.834 3.017 -3.354 1.00 97.81 93 PHE A C 1
ATOM 747 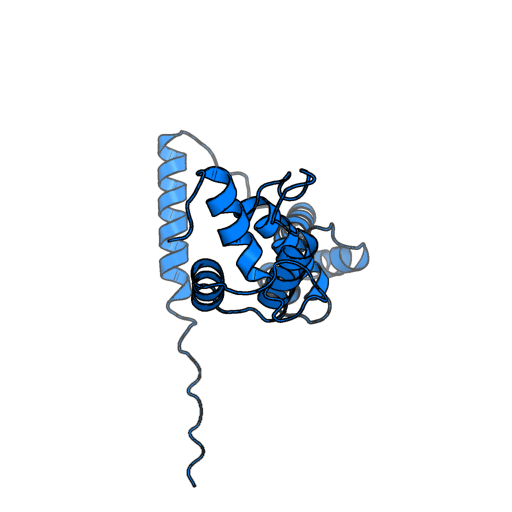O O . PHE A 1 93 ? -2.678 3.065 -2.926 1.00 97.81 93 PHE A O 1
ATOM 754 N N . ALA A 1 94 ? -4.094 2.784 -4.641 1.00 97.62 94 ALA A N 1
ATOM 755 C CA . ALA A 1 94 ? -3.051 2.446 -5.595 1.00 97.62 94 ALA A CA 1
ATOM 756 C C . ALA A 1 94 ? -2.036 3.582 -5.777 1.00 97.62 94 ALA A C 1
ATOM 758 O O . ALA A 1 94 ? -0.836 3.319 -5.832 1.00 97.62 94 ALA A O 1
ATOM 759 N N . GLU A 1 95 ? -2.486 4.836 -5.832 1.00 96.81 95 GLU A N 1
ATOM 760 C CA . GLU A 1 95 ? -1.614 6.007 -5.947 1.00 96.81 95 GLU A CA 1
ATOM 761 C C . GLU A 1 95 ? -0.753 6.215 -4.693 1.00 96.81 95 GLU A C 1
ATOM 763 O O . GLU A 1 95 ? 0.459 6.454 -4.798 1.00 96.81 95 GLU A O 1
ATOM 768 N N . HIS A 1 96 ? -1.348 6.066 -3.505 1.00 97.62 96 HIS A N 1
ATOM 769 C CA . HIS A 1 96 ? -0.639 6.192 -2.236 1.00 97.62 96 HIS A CA 1
ATOM 770 C C . HIS A 1 96 ? 0.494 5.167 -2.124 1.00 97.62 96 HIS A C 1
ATOM 772 O O . HIS A 1 96 ? 1.661 5.529 -1.921 1.00 97.62 96 HIS A O 1
ATOM 778 N N . TRP A 1 97 ? 0.176 3.888 -2.332 1.00 97.62 97 TRP A N 1
ATOM 779 C CA . TRP A 1 97 ? 1.156 2.812 -2.231 1.00 97.62 97 TRP A CA 1
ATOM 780 C C . TRP A 1 97 ? 2.172 2.842 -3.370 1.00 97.62 97 TRP A C 1
ATOM 782 O O . TRP A 1 97 ? 3.360 2.642 -3.112 1.00 97.62 97 TRP A O 1
ATOM 792 N N . ALA A 1 98 ? 1.775 3.189 -4.598 1.00 96.94 98 ALA A N 1
ATOM 793 C CA . ALA A 1 98 ? 2.722 3.370 -5.697 1.00 96.94 98 ALA A CA 1
ATOM 794 C C . ALA A 1 98 ? 3.747 4.468 -5.394 1.00 96.94 98 ALA A C 1
ATOM 796 O O . ALA A 1 98 ? 4.934 4.300 -5.682 1.00 96.94 98 ALA A O 1
ATOM 797 N N . THR A 1 99 ? 3.323 5.565 -4.763 1.00 95.12 99 THR A N 1
ATOM 798 C CA . THR A 1 99 ? 4.220 6.653 -4.353 1.00 95.12 99 THR A CA 1
ATOM 799 C C . THR A 1 99 ? 5.209 6.194 -3.283 1.00 95.12 99 THR A C 1
ATOM 801 O O . THR A 1 99 ? 6.416 6.428 -3.410 1.00 95.12 99 THR A O 1
ATOM 804 N N . LEU A 1 100 ? 4.723 5.519 -2.236 1.00 95.69 100 LEU A N 1
ATOM 805 C CA . LEU A 1 100 ? 5.572 4.992 -1.167 1.00 95.69 100 LEU A CA 1
ATOM 806 C C . LEU A 1 100 ? 6.588 3.981 -1.705 1.00 95.69 100 LEU A C 1
ATOM 808 O O . LEU A 1 100 ? 7.787 4.134 -1.473 1.00 95.69 100 LEU A O 1
ATOM 812 N N . TRP A 1 101 ? 6.131 3.001 -2.482 1.00 95.94 101 TRP A N 1
ATOM 813 C CA . TRP A 1 101 ? 6.994 1.960 -3.032 1.00 95.94 101 TRP A CA 1
ATOM 814 C C . TRP A 1 101 ? 7.964 2.486 -4.082 1.00 95.94 101 TRP A C 1
ATOM 816 O O . TRP A 1 101 ? 9.108 2.047 -4.102 1.00 95.94 101 TRP A O 1
ATOM 826 N N . SER A 1 102 ? 7.585 3.486 -4.882 1.00 93.81 102 SER A N 1
ATOM 827 C CA . SER A 1 102 ? 8.543 4.160 -5.769 1.00 93.81 102 SER A CA 1
ATOM 828 C C . SER A 1 102 ? 9.696 4.766 -4.964 1.00 93.81 102 SER A C 1
ATOM 830 O O . SER A 1 102 ? 10.855 4.627 -5.337 1.00 93.81 102 SER A O 1
ATOM 832 N N . ASN A 1 103 ? 9.410 5.396 -3.820 1.00 92.12 103 ASN A N 1
ATOM 833 C CA . ASN A 1 103 ? 10.461 5.958 -2.970 1.00 92.12 103 ASN A CA 1
ATOM 834 C C . ASN A 1 103 ? 11.347 4.883 -2.326 1.00 92.12 103 ASN A C 1
ATOM 836 O O . ASN A 1 103 ? 12.537 5.126 -2.149 1.00 92.12 103 ASN A O 1
ATOM 840 N N . VAL A 1 104 ? 10.775 3.735 -1.957 1.00 92.50 104 VAL A N 1
ATOM 841 C CA . VAL A 1 104 ? 11.517 2.609 -1.367 1.00 92.50 104 VAL A CA 1
ATOM 842 C C . VAL A 1 104 ? 12.404 1.925 -2.407 1.00 92.50 104 VAL A C 1
ATOM 844 O O . VAL A 1 104 ? 13.552 1.612 -2.114 1.00 92.50 104 VAL A O 1
ATOM 847 N N . LEU A 1 105 ? 11.885 1.703 -3.616 1.00 91.56 105 LEU A N 1
ATOM 848 C CA . LEU A 1 105 ? 12.551 0.893 -4.635 1.00 91.56 105 LEU A CA 1
ATOM 849 C C . LEU A 1 105 ? 13.622 1.654 -5.419 1.00 91.56 105 LEU A C 1
ATOM 851 O O . LEU A 1 105 ? 14.642 1.059 -5.745 1.00 91.56 105 LEU A O 1
ATOM 855 N N . ILE A 1 106 ? 13.384 2.933 -5.735 1.00 89.50 106 ILE A N 1
ATOM 856 C CA . ILE A 1 106 ? 14.263 3.742 -6.606 1.00 89.50 106 ILE A CA 1
ATOM 857 C C . ILE A 1 106 ? 14.670 5.084 -5.968 1.00 89.50 106 ILE A C 1
ATOM 859 O O . ILE A 1 106 ? 15.064 6.032 -6.650 1.00 89.50 106 ILE A O 1
ATOM 863 N N . GLY A 1 107 ? 14.509 5.205 -4.645 1.00 86.88 107 GLY A N 1
ATOM 864 C CA . GLY A 1 107 ? 14.850 6.403 -3.877 1.00 86.88 107 GLY A CA 1
ATOM 865 C C . GLY A 1 107 ? 13.971 7.620 -4.186 1.00 86.88 107 GLY A C 1
ATOM 866 O O . GLY A 1 107 ? 13.219 7.656 -5.157 1.00 86.88 107 GLY A O 1
ATOM 867 N N . ARG A 1 108 ? 14.070 8.684 -3.372 1.00 82.12 108 ARG A N 1
ATOM 868 C CA . ARG A 1 108 ? 13.321 9.949 -3.584 1.00 82.12 108 ARG A CA 1
ATOM 869 C C . ARG A 1 108 ? 13.834 10.783 -4.765 1.00 82.12 108 ARG A C 1
ATOM 871 O O . ARG A 1 108 ? 13.076 11.571 -5.322 1.00 82.12 108 ARG A O 1
ATOM 878 N N . SER A 1 109 ? 15.098 10.588 -5.135 1.00 71.25 109 SER A N 1
ATOM 879 C CA . SER A 1 109 ? 15.802 11.374 -6.158 1.00 71.25 109 SER A CA 1
ATOM 880 C C . SER A 1 109 ? 16.094 10.601 -7.450 1.00 71.25 109 SER A C 1
ATOM 882 O O . SER A 1 109 ? 16.713 11.167 -8.353 1.00 71.25 109 SER A O 1
ATOM 884 N N . GLY A 1 110 ? 15.682 9.331 -7.555 1.00 65.12 110 GLY A N 1
ATOM 885 C CA . GLY A 1 110 ? 15.860 8.534 -8.772 1.00 65.12 110 GLY A CA 1
ATOM 886 C C . GLY A 1 110 ? 15.252 9.242 -9.985 1.00 65.12 110 GLY A C 1
ATOM 887 O O . GLY A 1 110 ? 14.124 9.730 -9.914 1.00 65.12 110 GLY A O 1
ATOM 888 N N . GLY A 1 111 ? 16.012 9.351 -11.079 1.00 60.16 111 GLY A N 1
ATOM 889 C CA . GLY A 1 111 ? 15.595 10.069 -12.292 1.00 60.16 111 GLY A CA 1
ATOM 890 C C . GLY A 1 111 ? 15.951 11.564 -12.349 1.00 60.16 111 GLY A C 1
ATOM 891 O O . GLY A 1 111 ? 15.785 12.175 -13.399 1.00 60.16 111 GLY A O 1
ATOM 892 N N . ASN A 1 112 ? 16.486 12.173 -11.278 1.00 64.62 112 ASN A N 1
ATOM 893 C CA . ASN A 1 112 ? 16.803 13.617 -11.265 1.00 64.62 112 ASN A CA 1
ATOM 894 C C . ASN A 1 112 ? 18.104 13.990 -12.002 1.00 64.62 112 ASN A C 1
ATOM 896 O O . ASN A 1 112 ? 18.379 15.171 -12.218 1.00 64.62 112 ASN A O 1
ATOM 900 N N . ASN A 1 113 ? 18.923 13.008 -12.386 1.00 64.25 113 ASN A N 1
ATOM 901 C CA . ASN A 1 113 ? 20.129 13.239 -13.178 1.00 64.25 113 ASN A CA 1
ATOM 902 C C . ASN A 1 113 ? 19.814 13.100 -14.676 1.00 64.25 113 ASN A C 1
ATOM 904 O O . ASN A 1 113 ? 19.146 12.157 -15.086 1.00 64.25 113 ASN A O 1
ATOM 908 N N . ARG A 1 114 ? 20.360 13.986 -15.516 1.00 58.62 114 ARG A N 1
ATOM 909 C CA . ARG A 1 114 ? 20.127 14.022 -16.976 1.00 58.62 114 ARG A CA 1
ATOM 910 C C . ARG A 1 114 ? 20.550 12.745 -17.715 1.00 58.62 114 ARG A C 1
ATOM 912 O O . ARG A 1 114 ? 20.147 12.548 -18.853 1.00 58.62 114 ARG A O 1
ATOM 919 N N . ARG A 1 115 ? 21.393 11.921 -17.086 1.00 64.50 115 ARG A N 1
ATOM 920 C CA . ARG A 1 115 ? 21.847 10.611 -17.584 1.00 64.50 115 ARG A CA 1
ATOM 921 C C . ARG A 1 115 ? 21.186 9.429 -16.867 1.00 64.50 115 ARG A C 1
ATOM 923 O O . ARG A 1 115 ? 21.639 8.303 -17.024 1.00 64.50 115 ARG A O 1
ATOM 930 N N . SER A 1 116 ? 20.178 9.672 -16.032 1.00 73.62 116 SER A N 1
ATOM 931 C CA . SER A 1 116 ? 19.509 8.599 -15.304 1.00 73.62 116 SER A CA 1
ATOM 932 C C . SER A 1 116 ? 18.694 7.746 -16.269 1.00 73.62 116 SER A C 1
ATOM 934 O O . SER A 1 116 ? 17.907 8.264 -17.056 1.00 73.62 116 SER A O 1
ATOM 936 N N . LEU A 1 117 ? 18.875 6.431 -16.175 1.00 78.06 117 LEU A N 1
ATOM 937 C CA . LEU A 1 117 ? 18.062 5.448 -16.895 1.00 78.06 117 LEU A CA 1
ATOM 938 C C . LEU A 1 117 ? 16.692 5.233 -16.222 1.00 78.06 117 LEU A C 1
ATOM 940 O O . LEU A 1 117 ? 15.841 4.521 -16.752 1.00 78.06 117 LEU A O 1
ATOM 944 N N . ILE A 1 118 ? 16.479 5.852 -15.056 1.00 86.50 118 ILE A N 1
ATOM 945 C CA . ILE A 1 118 ? 15.274 5.732 -14.243 1.00 86.50 118 ILE A CA 1
ATOM 946 C C . ILE A 1 118 ? 14.226 6.730 -14.731 1.00 86.50 118 ILE A C 1
ATOM 948 O O . ILE A 1 118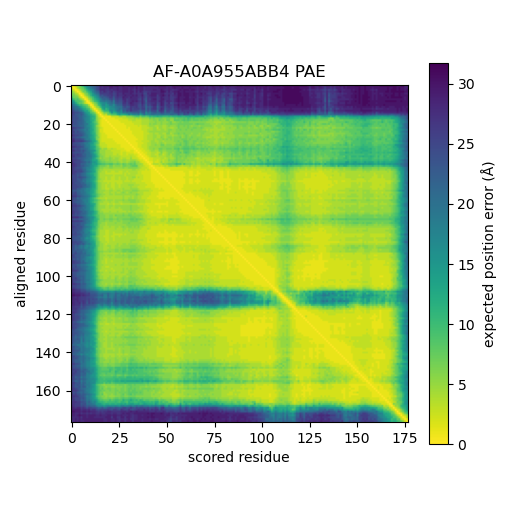 ? 14.457 7.937 -14.805 1.00 86.50 118 ILE A O 1
ATOM 952 N N . ASN A 1 119 ? 13.027 6.226 -14.970 1.00 89.69 119 ASN A N 1
ATOM 953 C CA . ASN A 1 119 ? 11.822 6.981 -15.228 1.00 89.69 119 ASN A CA 1
ATOM 954 C C . ASN A 1 119 ? 10.797 6.729 -14.105 1.00 89.69 119 ASN A C 1
ATOM 956 O O . ASN A 1 119 ? 10.137 5.690 -14.030 1.00 89.69 119 ASN A O 1
ATOM 960 N N . ARG A 1 120 ? 10.650 7.719 -13.218 1.00 90.88 120 ARG A N 1
ATOM 961 C CA . ARG A 1 120 ? 9.724 7.655 -12.076 1.00 90.88 120 ARG A CA 1
ATOM 962 C C . ARG A 1 120 ? 8.265 7.468 -12.480 1.00 90.88 120 ARG A C 1
ATOM 964 O O . ARG A 1 120 ? 7.541 6.763 -11.788 1.00 90.88 120 ARG A O 1
ATOM 971 N N . GLU A 1 121 ? 7.844 8.078 -13.583 1.00 91.69 121 GLU A N 1
ATOM 972 C CA . GLU A 1 121 ? 6.481 7.932 -14.101 1.00 91.69 121 GLU A CA 1
ATOM 973 C C . GLU A 1 121 ? 6.203 6.480 -14.520 1.00 91.69 121 GLU A C 1
ATOM 975 O O . GLU A 1 121 ? 5.163 5.926 -14.177 1.00 91.69 121 GLU A O 1
ATOM 980 N N . GLY A 1 122 ? 7.164 5.829 -15.179 1.00 93.44 122 GLY A N 1
ATOM 981 C CA . GLY A 1 122 ? 7.095 4.427 -15.577 1.00 93.44 122 GLY A CA 1
ATOM 982 C C . GLY A 1 122 ? 7.012 3.476 -14.387 1.00 93.44 122 GLY A C 1
ATOM 983 O O . GLY A 1 122 ? 6.156 2.589 -14.380 1.00 93.44 122 GLY A O 1
ATOM 984 N N . MET A 1 123 ? 7.840 3.691 -13.358 1.00 94.81 123 MET A N 1
ATOM 985 C CA . MET A 1 123 ? 7.759 2.929 -12.104 1.00 94.81 123 MET A CA 1
ATOM 986 C C . MET A 1 123 ? 6.415 3.149 -11.399 1.00 94.81 123 MET A C 1
ATOM 988 O O . MET A 1 123 ? 5.744 2.189 -11.023 1.00 94.81 123 MET A O 1
ATOM 992 N N . GLY A 1 124 ? 5.991 4.409 -11.266 1.00 95.44 124 GLY A N 1
ATOM 993 C CA . GLY A 1 124 ? 4.723 4.766 -10.636 1.00 95.44 124 GLY A CA 1
ATOM 994 C C . GLY A 1 124 ? 3.527 4.145 -11.355 1.00 95.44 124 GLY A C 1
ATOM 995 O O . GLY A 1 124 ? 2.647 3.589 -10.703 1.00 95.44 124 GLY A O 1
ATOM 996 N N . LYS A 1 125 ? 3.526 4.150 -12.694 1.00 95.94 125 LYS A N 1
ATOM 997 C CA . LYS A 1 125 ? 2.496 3.495 -13.510 1.00 95.94 125 LYS A CA 1
ATOM 998 C C . LYS A 1 125 ? 2.435 1.992 -13.240 1.00 95.94 125 LYS A C 1
ATOM 1000 O O . LYS A 1 125 ? 1.355 1.474 -12.976 1.00 95.94 125 LYS A O 1
ATOM 1005 N N . TYR A 1 126 ? 3.581 1.313 -13.273 1.00 97.44 126 TYR A N 1
ATOM 1006 C CA . TYR A 1 126 ? 3.662 -0.121 -12.993 1.00 97.44 126 TYR A CA 1
ATOM 1007 C C . TYR A 1 126 ? 3.148 -0.466 -11.589 1.00 97.44 126 TYR A C 1
ATOM 1009 O O . TYR A 1 126 ? 2.311 -1.353 -11.436 1.00 97.44 126 TYR A O 1
ATOM 1017 N N . LEU A 1 127 ? 3.609 0.255 -10.565 1.00 97.94 127 LEU A N 1
ATOM 1018 C CA . LEU A 1 127 ? 3.201 0.001 -9.185 1.00 97.94 127 LEU A CA 1
ATOM 1019 C C . LEU A 1 127 ? 1.721 0.312 -8.958 1.00 97.94 127 LEU A C 1
ATOM 1021 O O . LEU A 1 127 ? 1.046 -0.473 -8.298 1.00 97.94 127 LEU A O 1
ATOM 1025 N N . ARG A 1 128 ? 1.192 1.396 -9.538 1.00 97.44 128 ARG A N 1
ATOM 1026 C CA . ARG A 1 128 ? -0.242 1.707 -9.462 1.00 97.44 128 ARG A CA 1
ATOM 1027 C C . ARG A 1 128 ? -1.070 0.571 -10.059 1.00 97.44 128 ARG A C 1
ATOM 1029 O O . ARG A 1 128 ? -2.022 0.134 -9.423 1.00 97.44 128 ARG A O 1
ATOM 1036 N N . ASP A 1 129 ? -0.669 0.027 -11.211 1.00 97.12 129 ASP A N 1
ATOM 1037 C CA . ASP A 1 129 ? -1.338 -1.132 -11.815 1.00 97.12 129 ASP A CA 1
ATOM 1038 C C . ASP A 1 129 ? -1.246 -2.387 -10.923 1.00 97.12 129 ASP A C 1
ATOM 1040 O O . ASP A 1 129 ? -2.212 -3.147 -10.825 1.00 97.12 129 ASP A O 1
ATOM 1044 N N . CYS A 1 130 ? -0.112 -2.610 -10.249 1.00 97.69 130 CYS A N 1
ATOM 1045 C CA . CYS A 1 130 ? 0.051 -3.707 -9.291 1.00 97.69 130 CYS A CA 1
ATOM 1046 C C . CYS A 1 130 ? -0.899 -3.573 -8.095 1.00 97.69 130 CYS A C 1
ATOM 1048 O O . CYS A 1 130 ? -1.604 -4.531 -7.776 1.00 97.69 130 CYS A O 1
ATOM 1050 N N . PHE A 1 131 ? -0.942 -2.403 -7.454 1.00 96.81 131 PHE A N 1
ATOM 1051 C CA . PHE A 1 131 ? -1.775 -2.177 -6.271 1.00 96.81 131 PHE A CA 1
ATOM 1052 C C . PHE A 1 131 ? -3.266 -2.143 -6.612 1.00 96.81 131 PHE A C 1
ATOM 1054 O O . PHE A 1 131 ? -4.048 -2.804 -5.935 1.00 96.81 131 PHE A O 1
ATOM 1061 N N . ALA A 1 132 ? -3.660 -1.479 -7.704 1.00 96.25 132 ALA A N 1
ATOM 1062 C CA . ALA A 1 132 ? -5.058 -1.412 -8.136 1.00 96.25 132 ALA A CA 1
ATOM 1063 C C . ALA A 1 132 ? -5.652 -2.796 -8.446 1.00 96.25 132 ALA A C 1
ATOM 1065 O O . ALA A 1 132 ? -6.845 -3.024 -8.265 1.00 96.25 132 ALA A O 1
ATOM 1066 N N . ARG A 1 133 ? -4.824 -3.739 -8.912 1.00 95.62 133 ARG A N 1
ATOM 1067 C CA . ARG A 1 133 ? -5.245 -5.114 -9.233 1.00 95.62 133 ARG A CA 1
ATOM 1068 C C . ARG A 1 133 ? -4.994 -6.109 -8.106 1.00 95.62 133 ARG A C 1
ATOM 1070 O O . ARG A 1 133 ? -5.205 -7.301 -8.319 1.00 95.62 133 ARG A O 1
ATOM 1077 N N . ASN A 1 134 ? -4.512 -5.642 -6.953 1.00 94.25 134 ASN A N 1
ATOM 1078 C CA . ASN A 1 134 ? -4.071 -6.488 -5.848 1.00 94.25 134 ASN A CA 1
ATOM 1079 C C . ASN A 1 134 ? -3.146 -7.628 -6.328 1.00 94.25 134 ASN A C 1
ATOM 1081 O O . ASN A 1 134 ? -3.383 -8.812 -6.070 1.00 94.25 134 ASN A O 1
ATOM 1085 N N . LYS A 1 135 ? -2.128 -7.277 -7.128 1.00 96.75 135 LYS A N 1
ATOM 1086 C CA . LYS A 1 135 ? -1.197 -8.252 -7.706 1.00 96.75 135 LYS A CA 1
ATOM 1087 C C . LYS A 1 135 ? -0.500 -9.025 -6.576 1.00 96.75 135 LYS A C 1
ATOM 1089 O O . LYS A 1 135 ? 0.058 -8.393 -5.677 1.00 96.75 135 LYS A O 1
ATOM 1094 N N . PRO A 1 136 ? -0.451 -10.370 -6.636 1.00 97.50 136 PRO A N 1
ATOM 1095 C CA . PRO A 1 136 ? 0.288 -11.167 -5.668 1.00 97.50 136 PRO A CA 1
ATOM 1096 C C . PRO A 1 136 ? 1.738 -10.698 -5.525 1.00 97.50 136 PRO A C 1
ATOM 1098 O O . PRO A 1 136 ? 2.454 -10.529 -6.516 1.00 97.50 136 PRO A O 1
ATOM 1101 N N . TYR A 1 137 ? 2.185 -10.525 -4.281 1.00 94.44 137 TYR A N 1
ATOM 1102 C CA . TYR A 1 137 ? 3.511 -9.985 -3.979 1.00 94.44 13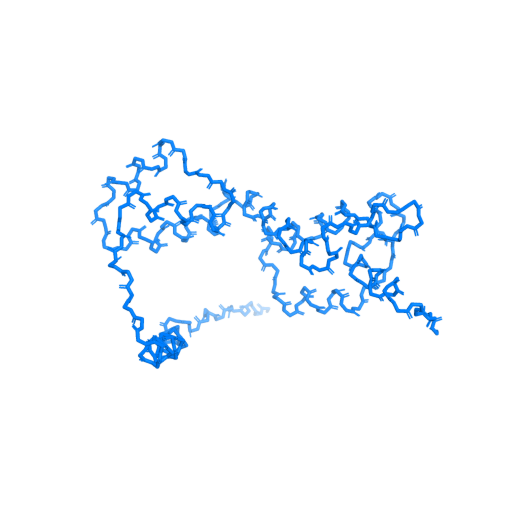7 TYR A CA 1
ATOM 1103 C C . TYR A 1 137 ? 4.646 -10.771 -4.656 1.00 94.44 137 TYR A C 1
ATOM 1105 O O . TYR A 1 137 ? 5.565 -10.179 -5.214 1.00 94.44 137 TYR A O 1
ATOM 1113 N N . ASN A 1 138 ? 4.547 -12.104 -4.698 1.00 97.06 138 ASN A N 1
ATOM 1114 C CA . ASN A 1 138 ? 5.522 -12.963 -5.374 1.00 97.06 138 ASN A CA 1
ATOM 1115 C C . ASN A 1 138 ? 5.628 -12.682 -6.883 1.00 97.06 138 ASN A C 1
ATOM 1117 O O . ASN A 1 138 ? 6.727 -12.738 -7.428 1.00 97.06 138 ASN A O 1
ATOM 1121 N N . GLN A 1 139 ? 4.516 -12.359 -7.553 1.00 97.69 139 GLN A N 1
ATOM 1122 C CA . GLN A 1 139 ? 4.525 -11.979 -8.968 1.00 97.69 139 GLN A CA 1
ATOM 1123 C C . GLN A 1 139 ? 5.156 -10.603 -9.157 1.00 97.69 139 GLN A C 1
ATOM 1125 O O . GLN A 1 139 ? 6.019 -10.449 -10.012 1.00 97.69 139 GLN A O 1
ATOM 1130 N N . MET A 1 140 ? 4.796 -9.627 -8.316 1.00 97.12 140 MET A N 1
ATOM 1131 C CA . MET A 1 140 ? 5.395 -8.292 -8.364 1.00 97.12 140 MET A CA 1
ATOM 1132 C C . MET A 1 140 ? 6.918 -8.348 -8.185 1.00 97.12 140 MET A C 1
ATOM 1134 O O . MET A 1 140 ? 7.641 -7.709 -8.945 1.00 97.12 140 MET A O 1
ATOM 1138 N N . VAL A 1 141 ? 7.410 -9.120 -7.209 1.00 96.25 141 VAL A N 1
ATOM 1139 C CA . VAL A 1 141 ? 8.851 -9.289 -6.959 1.00 96.25 141 VAL A CA 1
ATOM 1140 C C . VAL A 1 141 ? 9.532 -9.993 -8.125 1.00 96.25 141 VAL A C 1
ATOM 1142 O O . VAL A 1 141 ? 10.573 -9.525 -8.579 1.00 96.25 141 VAL A O 1
ATOM 1145 N N . PHE A 1 142 ? 8.945 -11.080 -8.637 1.00 97.19 142 PHE A N 1
ATOM 1146 C CA . PHE A 1 142 ? 9.483 -11.783 -9.799 1.00 97.19 142 PHE A CA 1
ATOM 1147 C C . PHE A 1 142 ? 9.614 -10.847 -11.007 1.00 97.19 142 PHE A C 1
ATOM 1149 O O . PHE A 1 142 ? 10.675 -10.787 -11.623 1.00 97.19 142 PHE A O 1
ATOM 1156 N N . GLU A 1 143 ? 8.573 -10.070 -11.308 1.00 96.94 143 GLU A N 1
ATOM 1157 C CA . GLU A 1 143 ? 8.589 -9.086 -12.391 1.00 96.94 143 GLU A CA 1
ATOM 1158 C C . GLU A 1 143 ? 9.657 -8.007 -12.174 1.00 96.94 143 GLU A C 1
ATOM 1160 O O . GLU A 1 143 ? 10.340 -7.654 -13.125 1.00 96.94 143 GLU A O 1
ATOM 1165 N N . LEU A 1 144 ? 9.862 -7.523 -10.941 1.00 95.50 144 LEU A N 1
ATOM 1166 C CA . LEU A 1 144 ? 10.903 -6.534 -10.626 1.00 95.50 144 LEU A CA 1
ATOM 1167 C C . LEU A 1 144 ? 12.322 -7.068 -10.871 1.00 95.50 144 LEU A C 1
ATOM 1169 O O . LEU A 1 144 ? 13.147 -6.350 -11.429 1.00 95.50 144 LEU A O 1
ATOM 1173 N N . VAL A 1 145 ? 12.617 -8.309 -10.468 1.00 94.75 145 VAL A N 1
ATOM 1174 C CA . VAL A 1 145 ? 13.980 -8.875 -10.560 1.00 94.75 145 VAL A CA 1
ATOM 1175 C C . VAL A 1 145 ? 14.301 -9.506 -11.916 1.00 94.75 145 VAL A C 1
ATOM 1177 O O . VAL A 1 145 ? 15.466 -9.761 -12.203 1.00 94.75 145 VAL A O 1
ATOM 1180 N N . THR A 1 146 ? 13.290 -9.756 -12.752 1.00 95.44 146 THR A N 1
ATOM 1181 C CA . THR A 1 146 ? 13.453 -10.323 -14.105 1.00 95.44 146 THR A CA 1
ATOM 1182 C C . THR A 1 146 ? 13.131 -9.327 -15.221 1.00 95.44 146 THR A C 1
ATOM 1184 O O . THR A 1 146 ? 13.119 -9.697 -16.394 1.00 95.44 146 THR A O 1
ATOM 1187 N N . ALA A 1 147 ? 12.855 -8.067 -14.873 1.00 94.50 147 ALA A N 1
ATOM 1188 C CA . ALA A 1 147 ? 12.387 -7.059 -15.812 1.00 94.50 147 ALA A CA 1
ATOM 1189 C C . ALA A 1 147 ? 13.374 -6.791 -16.957 1.00 94.50 147 ALA A C 1
ATOM 1191 O O . ALA A 1 147 ? 14.550 -6.501 -16.744 1.00 94.50 147 ALA A O 1
ATOM 1192 N N . THR A 1 148 ? 12.843 -6.774 -18.176 1.00 91.88 148 THR A N 1
ATOM 1193 C CA . THR A 1 148 ? 13.527 -6.305 -19.386 1.00 91.88 148 THR A CA 1
ATOM 1194 C C . THR A 1 148 ? 12.618 -5.354 -20.155 1.00 91.88 148 THR A C 1
ATOM 1196 O O . THR A 1 148 ? 11.395 -5.529 -20.126 1.00 91.88 148 THR A O 1
ATOM 1199 N N . GLY A 1 149 ? 13.198 -4.409 -20.896 1.00 92.31 149 GLY A N 1
ATOM 1200 C CA . GLY A 1 149 ? 12.464 -3.482 -21.760 1.00 92.31 149 GLY A CA 1
ATOM 1201 C C . GLY A 1 149 ? 12.845 -2.025 -21.518 1.00 92.31 149 GLY A C 1
ATOM 1202 O O . GLY A 1 149 ? 13.883 -1.735 -20.924 1.00 92.31 149 GLY A O 1
ATOM 1203 N N . SER A 1 150 ? 12.002 -1.103 -21.982 1.00 91.50 150 SER A N 1
ATOM 1204 C CA . SER A 1 150 ? 12.183 0.328 -21.726 1.00 91.50 150 SER A CA 1
ATOM 1205 C C . SER A 1 150 ? 11.585 0.740 -20.381 1.00 91.50 150 SER A C 1
ATOM 1207 O O . SER A 1 150 ? 10.507 0.289 -19.987 1.00 91.50 150 SER A O 1
ATOM 1209 N N . THR A 1 151 ? 12.261 1.659 -19.695 1.00 90.00 151 THR A N 1
ATOM 1210 C CA . THR A 1 151 ? 11.794 2.263 -18.447 1.00 90.00 151 THR A CA 1
ATOM 1211 C C . THR A 1 151 ? 10.729 3.340 -18.653 1.00 90.00 151 THR A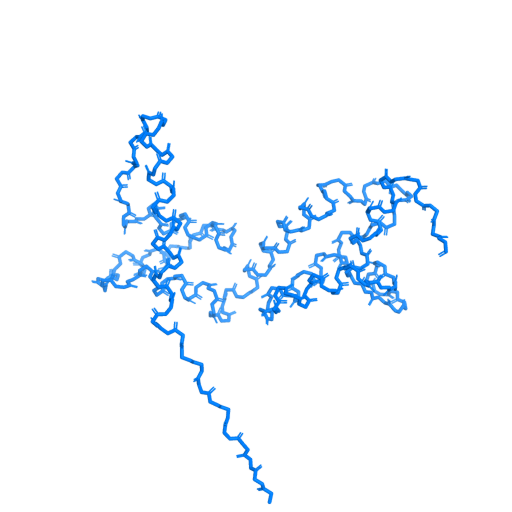 C 1
ATOM 1213 O O . THR A 1 151 ? 10.011 3.654 -17.699 1.00 90.00 151 THR A O 1
ATOM 1216 N N . LYS A 1 152 ? 10.601 3.906 -19.861 1.00 91.19 152 LYS A N 1
ATOM 1217 C CA . LYS A 1 152 ? 9.802 5.107 -20.129 1.00 91.19 152 LYS A CA 1
ATOM 1218 C C . LYS A 1 152 ? 8.466 4.785 -20.816 1.00 91.19 152 LYS A C 1
ATOM 1220 O O . LYS A 1 152 ? 8.456 4.131 -21.860 1.00 91.19 152 LYS A O 1
ATOM 1225 N N . PRO A 1 153 ? 7.332 5.284 -20.290 1.00 91.31 153 PRO A N 1
ATOM 1226 C CA . PRO A 1 153 ? 6.043 5.155 -20.961 1.00 91.31 153 PRO A CA 1
ATOM 1227 C C . PRO A 1 153 ? 6.070 5.714 -22.393 1.00 91.31 153 PRO A C 1
ATOM 1229 O O . PRO A 1 153 ? 6.587 6.805 -22.633 1.00 91.31 153 PRO A O 1
ATOM 1232 N N . GLY A 1 154 ? 5.482 4.974 -23.335 1.00 90.25 154 GLY A N 1
ATOM 1233 C CA . GLY A 1 154 ? 5.385 5.365 -24.747 1.00 90.25 154 GLY A CA 1
ATOM 1234 C C . GLY A 1 154 ? 6.535 4.888 -25.641 1.00 90.25 154 GLY A C 1
ATOM 1235 O O . GLY A 1 154 ? 6.443 5.049 -26.854 1.00 90.25 154 GLY A O 1
ATOM 1236 N N . GLU A 1 155 ? 7.584 4.284 -25.080 1.00 91.25 155 GLU A N 1
ATOM 1237 C CA . GLU A 1 155 ? 8.626 3.604 -25.858 1.00 91.25 155 GLU A CA 1
ATOM 1238 C C . GLU A 1 155 ? 8.226 2.163 -26.219 1.00 91.25 155 GLU A C 1
ATOM 1240 O O . GLU A 1 155 ? 7.372 1.545 -25.573 1.00 91.25 155 GLU A O 1
ATOM 1245 N N . GLU A 1 156 ? 8.853 1.616 -27.264 1.00 90.88 156 GLU A N 1
ATOM 1246 C CA . GLU A 1 156 ? 8.684 0.213 -27.644 1.00 90.88 156 GLU A CA 1
ATOM 1247 C C . GLU A 1 156 ? 9.168 -0.704 -26.508 1.00 90.88 156 GLU A C 1
ATOM 1249 O O . GLU A 1 156 ? 10.183 -0.436 -25.863 1.00 90.88 156 GLU A O 1
ATOM 1254 N N . ASN A 1 157 ? 8.433 -1.788 -26.242 1.00 91.06 157 ASN A N 1
ATOM 1255 C CA . ASN A 1 157 ? 8.713 -2.720 -25.143 1.00 91.06 157 ASN A CA 1
ATOM 1256 C C . ASN A 1 157 ? 8.761 -2.050 -23.753 1.00 91.06 157 ASN A C 1
ATOM 1258 O O . ASN A 1 157 ? 9.568 -2.438 -22.905 1.00 91.06 157 ASN A O 1
ATOM 1262 N N . PHE A 1 158 ? 7.916 -1.042 -23.502 1.00 93.75 158 PHE A N 1
ATOM 1263 C CA . PHE A 1 158 ? 7.782 -0.438 -22.174 1.00 93.75 158 PHE A CA 1
ATOM 1264 C C . PHE A 1 158 ? 7.463 -1.488 -21.100 1.00 93.75 158 PHE A C 1
ATOM 1266 O O . PHE A 1 158 ? 6.456 -2.195 -21.167 1.00 93.75 158 PHE A O 1
ATOM 1273 N N . ASN A 1 159 ? 8.301 -1.517 -20.067 1.00 94.44 159 ASN A N 1
ATOM 1274 C CA . ASN A 1 159 ? 8.121 -2.311 -18.867 1.00 94.44 159 ASN A CA 1
ATOM 1275 C C . ASN A 1 159 ? 8.572 -1.491 -17.652 1.00 94.44 159 ASN A C 1
ATOM 1277 O O . ASN A 1 159 ? 9.765 -1.380 -17.361 1.00 94.44 159 ASN A O 1
ATOM 1281 N N . GLY A 1 160 ? 7.606 -0.932 -16.919 1.00 93.12 160 GLY A N 1
ATOM 1282 C CA . GLY A 1 160 ? 7.878 -0.069 -15.771 1.00 93.12 160 GLY A CA 1
ATOM 1283 C C . GLY A 1 160 ? 8.652 -0.749 -14.634 1.00 93.12 160 GLY A C 1
ATOM 1284 O O . GLY A 1 160 ? 9.376 -0.049 -13.926 1.00 93.12 160 GLY A O 1
ATOM 1285 N N . ALA A 1 161 ? 8.596 -2.082 -14.507 1.00 94.88 161 ALA A N 1
ATOM 1286 C CA . ALA A 1 161 ? 9.371 -2.833 -13.515 1.00 94.88 161 ALA A CA 1
ATOM 1287 C C . ALA A 1 161 ? 10.893 -2.714 -13.738 1.00 94.88 161 ALA A C 1
ATOM 1289 O O . ALA A 1 161 ? 11.661 -2.732 -12.776 1.00 94.88 161 ALA A O 1
ATOM 1290 N N . THR A 1 162 ? 11.325 -2.477 -14.985 1.00 94.12 162 THR A N 1
ATOM 1291 C CA . THR A 1 162 ? 12.741 -2.304 -15.373 1.00 94.12 162 THR A CA 1
ATOM 1292 C C . THR A 1 162 ? 13.421 -1.165 -14.617 1.00 94.12 162 THR A C 1
ATOM 1294 O O . THR A 1 162 ? 14.632 -1.182 -14.411 1.00 94.12 162 THR A O 1
ATOM 1297 N N . ASN A 1 163 ? 12.645 -0.187 -14.142 1.00 91.88 163 ASN A N 1
ATOM 1298 C CA . ASN A 1 163 ? 13.158 0.931 -13.358 1.00 91.88 163 ASN A CA 1
ATOM 1299 C C . ASN A 1 163 ? 13.875 0.499 -12.072 1.00 91.88 163 ASN A C 1
ATOM 1301 O O . ASN A 1 163 ? 14.779 1.204 -11.635 1.00 91.88 163 ASN A O 1
ATOM 1305 N N . PHE A 1 164 ? 13.500 -0.640 -11.482 1.00 92.06 164 PHE A N 1
ATOM 1306 C CA . PHE A 1 164 ? 14.160 -1.161 -10.286 1.00 92.06 164 PHE A CA 1
ATOM 1307 C C . PHE A 1 164 ? 15.596 -1.598 -10.585 1.00 92.06 164 PHE A C 1
ATOM 1309 O O . PHE A 1 164 ? 16.530 -1.134 -9.940 1.00 92.06 164 PHE A O 1
ATOM 1316 N N . LEU A 1 165 ? 15.793 -2.428 -11.612 1.00 90.19 165 LEU A N 1
ATOM 1317 C CA . LEU A 1 165 ? 17.134 -2.859 -12.015 1.00 90.19 165 LEU A CA 1
ATOM 1318 C C . LEU A 1 165 ? 17.954 -1.700 -12.591 1.00 90.19 165 LEU A C 1
ATOM 1320 O O . LEU A 1 165 ? 19.150 -1.616 -12.331 1.00 90.19 165 LEU A O 1
ATOM 1324 N N . ALA A 1 166 ? 17.322 -0.767 -13.310 1.00 87.25 166 ALA A N 1
ATOM 1325 C CA . ALA A 1 166 ? 17.992 0.432 -13.811 1.00 87.25 166 ALA A CA 1
ATOM 1326 C C . ALA A 1 166 ? 18.566 1.307 -12.682 1.00 87.25 166 ALA A C 1
ATOM 1328 O O . ALA A 1 166 ? 19.610 1.929 -12.867 1.00 87.25 166 ALA A O 1
ATOM 1329 N N . ASP A 1 167 ? 17.914 1.358 -11.518 1.00 84.19 167 ASP A N 1
ATOM 1330 C CA . ASP A 1 167 ? 18.461 2.008 -10.323 1.00 84.19 167 ASP A CA 1
ATOM 1331 C C . ASP A 1 167 ? 19.678 1.244 -9.779 1.00 84.19 167 ASP A C 1
ATOM 1333 O O . ASP A 1 167 ? 20.749 1.827 -9.628 1.00 84.19 167 ASP A O 1
ATOM 1337 N N . LYS A 1 168 ? 19.571 -0.081 -9.613 1.00 81.94 168 LYS A N 1
ATOM 1338 C CA . LYS A 1 168 ? 20.649 -0.911 -9.039 1.00 81.94 168 LYS A CA 1
ATOM 1339 C C . LYS A 1 168 ? 21.896 -1.020 -9.906 1.00 81.94 168 LYS A C 1
ATOM 1341 O O . LYS A 1 168 ? 23.006 -0.967 -9.389 1.00 81.94 168 LYS A O 1
ATOM 1346 N N . VAL A 1 169 ? 21.742 -1.054 -11.225 1.00 71.12 169 VAL A N 1
ATOM 1347 C CA . VAL A 1 169 ? 22.883 -1.015 -12.154 1.00 71.12 169 VAL A CA 1
ATOM 1348 C C . VAL A 1 169 ? 23.604 0.340 -12.103 1.00 71.12 169 VAL A C 1
ATOM 1350 O O . VAL A 1 169 ? 24.830 0.389 -12.216 1.00 71.12 169 VAL A O 1
ATOM 1353 N N . ASN A 1 170 ? 22.868 1.439 -11.892 1.00 63.91 170 ASN A N 1
ATOM 1354 C CA . ASN A 1 170 ? 23.454 2.776 -11.753 1.00 63.91 170 ASN A CA 1
ATOM 1355 C C . ASN A 1 170 ? 24.170 2.983 -10.408 1.00 63.91 170 ASN A C 1
ATOM 1357 O O . ASN A 1 170 ? 25.089 3.799 -10.348 1.00 63.91 170 ASN A O 1
ATOM 1361 N N . GLU A 1 171 ? 23.778 2.271 -9.347 1.00 57.47 171 GLU A N 1
ATOM 1362 C CA . GLU A 1 171 ? 24.441 2.340 -8.037 1.00 57.47 171 GLU A CA 1
ATOM 1363 C C . GLU A 1 171 ? 25.831 1.665 -8.038 1.00 57.47 171 GLU A C 1
ATOM 1365 O O . GLU A 1 171 ? 26.710 2.104 -7.296 1.00 57.47 171 GLU A O 1
ATOM 1370 N N . GLU A 1 172 ? 26.077 0.661 -8.893 1.00 50.78 172 GLU A N 1
ATOM 1371 C CA . GLU A 1 172 ? 27.266 -0.208 -8.783 1.00 50.78 172 GLU A CA 1
ATOM 1372 C C . GLU A 1 172 ? 28.358 -0.056 -9.866 1.00 50.78 172 GLU A C 1
ATOM 1374 O O . GLU A 1 172 ? 29.349 -0.778 -9.813 1.00 50.78 172 GLU A O 1
ATOM 1379 N N . ASN A 1 173 ? 28.261 0.853 -10.850 1.00 46.94 173 ASN A N 1
ATOM 1380 C CA . ASN A 1 173 ? 29.057 0.727 -12.097 1.00 46.94 173 ASN A CA 1
ATOM 1381 C C . ASN A 1 173 ? 28.911 -0.693 -12.699 1.00 46.94 173 ASN A C 1
ATOM 1383 O O . ASN A 1 173 ? 29.878 -1.298 -13.172 1.00 46.94 173 ASN A O 1
ATOM 1387 N N . GLY A 1 174 ? 27.697 -1.251 -12.639 1.00 43.06 174 GLY A N 1
ATOM 1388 C CA . GLY A 1 174 ? 27.418 -2.616 -13.064 1.00 43.06 174 GLY A CA 1
ATOM 1389 C C . GLY A 1 174 ? 27.597 -2.759 -14.571 1.00 43.06 174 GLY A C 1
ATOM 1390 O O . GLY A 1 174 ? 26.820 -2.218 -15.355 1.00 43.06 174 GLY A O 1
ATOM 1391 N N . THR A 1 175 ? 28.629 -3.490 -14.989 1.00 36.53 175 THR A N 1
ATOM 1392 C CA . THR A 1 175 ? 28.752 -3.927 -16.382 1.00 36.53 175 THR A CA 1
ATOM 1393 C C . THR A 1 175 ? 27.675 -4.982 -16.609 1.00 36.53 175 THR A C 1
ATOM 1395 O O . THR A 1 175 ? 27.704 -6.031 -15.969 1.00 36.53 175 THR A O 1
ATOM 1398 N N . LEU A 1 176 ? 26.707 -4.692 -17.479 1.00 40.22 176 LEU A N 1
ATOM 1399 C CA . LEU A 1 176 ? 25.791 -5.709 -17.990 1.00 40.22 176 LEU A CA 1
ATOM 1400 C C . LEU A 1 176 ? 26.639 -6.688 -18.814 1.00 40.22 176 LEU A C 1
ATOM 1402 O O . L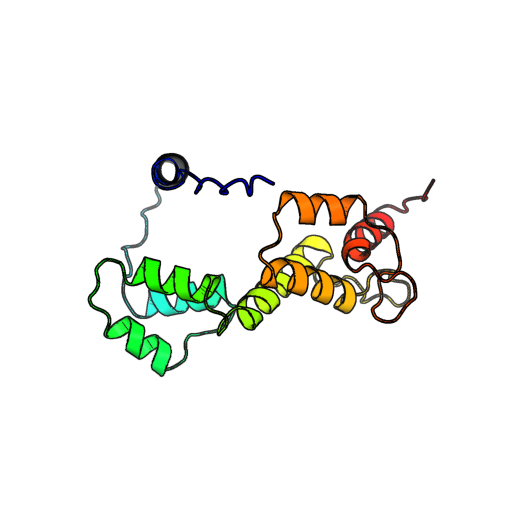EU A 1 176 ? 27.180 -6.296 -19.850 1.00 40.22 176 LEU A O 1
ATOM 1406 N N . ALA A 1 177 ? 26.838 -7.897 -18.290 1.00 37.72 177 ALA A N 1
ATOM 1407 C CA . ALA A 1 177 ? 27.446 -9.006 -19.022 1.00 37.72 177 ALA A CA 1
ATOM 1408 C C . ALA A 1 177 ? 26.464 -9.576 -20.052 1.00 37.72 177 ALA A C 1
ATOM 1410 O O . ALA A 1 177 ? 25.248 -9.602 -19.748 1.00 37.72 177 ALA A O 1
#

Mean predicted aligned error: 8.92 Å

Foldseek 3Di:
DDDDDDDDDPPDPPVVVVVVVVVVVVVVVCVVVVHDDDPDDQALVVQQVLCCVQQNDGDDPVRRVVLRPDPDPCSVVVSNCCCQPPPVNLQSRLQNVLVVVLCVQQNPCQPVDPPQQADSVLSSVQSSVCSSVVPPPVVLVVCLVVPDAGCDPPDPRRDVSVNNVSRVCVVPVDDDD

pLDDT: mean 85.01, std 19.32, range [29.23, 98.12]

Radius of gyration: 21.08 Å; Cα contacts (8 Å, |Δi|>4): 171; chains: 1; bounding box: 52×46×58 Å